Protein AF-H3GJ68-F1 (afdb_monomer_lite)

Radius of gyration: 65.49 Å; chains: 1; bounding box: 119×46×180 Å

Structure (mmCIF, N/CA/C/O backbone):
data_AF-H3GJ68-F1
#
_entry.id   AF-H3GJ68-F1
#
loop_
_atom_site.group_PDB
_atom_site.id
_atom_site.type_symbol
_atom_site.label_atom_id
_atom_site.label_alt_id
_atom_site.label_comp_id
_atom_site.label_asym_id
_atom_site.label_entity_id
_atom_site.label_seq_id
_atom_site.pdbx_PDB_ins_code
_atom_site.Cartn_x
_atom_site.Cartn_y
_atom_site.Cartn_z
_atom_site.occupancy
_atom_site.B_iso_or_equiv
_atom_site.auth_seq_id
_atom_site.auth_comp_id
_atom_site.auth_asym_id
_atom_site.auth_atom_id
_atom_site.pdbx_PDB_model_num
ATOM 1 N N . MET A 1 1 ? 38.971 -8.339 -14.849 1.00 31.59 1 MET A N 1
ATOM 2 C CA . MET A 1 1 ? 39.296 -8.107 -16.272 1.00 31.59 1 MET A CA 1
ATOM 3 C C . MET A 1 1 ? 38.040 -8.397 -17.076 1.00 31.59 1 MET A C 1
ATOM 5 O O . MET A 1 1 ? 37.666 -9.556 -17.185 1.00 31.59 1 MET A O 1
ATOM 9 N N . GLN A 1 2 ? 37.323 -7.361 -17.514 1.00 31.50 2 GLN A N 1
ATOM 10 C CA . GLN A 1 2 ? 36.170 -7.524 -18.402 1.00 31.50 2 GLN A CA 1
ATOM 11 C C . GLN A 1 2 ? 36.702 -7.794 -19.808 1.00 31.50 2 GLN A C 1
ATOM 13 O O . GLN A 1 2 ? 37.466 -6.998 -20.348 1.00 31.50 2 GLN A O 1
ATOM 18 N N . VAL A 1 3 ? 36.343 -8.949 -20.361 1.00 33.81 3 VAL A N 1
ATOM 19 C CA . VAL A 1 3 ? 36.580 -9.281 -21.764 1.00 33.81 3 VAL A CA 1
ATOM 20 C C . VAL A 1 3 ? 35.812 -8.244 -22.579 1.00 33.81 3 VAL A C 1
ATOM 22 O O . VAL A 1 3 ? 34.584 -8.250 -22.556 1.00 33.81 3 VAL A O 1
ATOM 25 N N . GLN A 1 4 ? 36.520 -7.321 -23.241 1.00 37.59 4 GLN A N 1
ATOM 26 C CA . GLN A 1 4 ? 35.941 -6.509 -24.309 1.00 37.59 4 GLN A CA 1
ATOM 27 C C . GLN A 1 4 ? 35.372 -7.498 -25.325 1.00 37.59 4 GLN A C 1
ATOM 29 O O . GLN A 1 4 ? 36.121 -8.127 -26.073 1.00 37.59 4 GLN A O 1
ATOM 34 N N . GLN A 1 5 ? 34.052 -7.694 -25.302 1.00 45.31 5 GLN A N 1
ATOM 35 C CA . GLN A 1 5 ? 33.358 -8.290 -26.431 1.00 45.31 5 GLN A CA 1
ATOM 36 C C . GLN A 1 5 ? 33.792 -7.479 -27.647 1.00 45.31 5 GLN A C 1
ATOM 38 O O . GLN A 1 5 ? 33.729 -6.250 -27.625 1.00 45.31 5 GLN A O 1
ATOM 43 N N . SER A 1 6 ? 34.336 -8.153 -28.656 1.00 49.28 6 SER A N 1
ATOM 44 C CA . SER A 1 6 ? 34.706 -7.506 -29.903 1.00 49.28 6 SER A CA 1
ATOM 45 C C . SER A 1 6 ? 33.446 -6.864 -30.474 1.00 49.28 6 SER A C 1
ATOM 47 O O . SER A 1 6 ? 32.566 -7.562 -30.974 1.00 49.28 6 SER A O 1
ATOM 49 N N . VAL A 1 7 ? 33.336 -5.541 -30.331 1.00 65.44 7 VAL A N 1
ATOM 50 C CA . VAL A 1 7 ? 32.210 -4.766 -30.848 1.00 65.44 7 VAL A CA 1
ATOM 51 C C . VAL A 1 7 ? 32.199 -4.986 -32.354 1.00 65.44 7 VAL A C 1
ATOM 53 O O . VAL A 1 7 ? 33.097 -4.556 -33.082 1.00 65.44 7 VAL A O 1
ATOM 56 N N . ARG A 1 8 ? 31.228 -5.771 -32.808 1.00 79.50 8 ARG A N 1
ATOM 57 C CA . ARG A 1 8 ? 31.025 -6.098 -34.211 1.00 79.50 8 ARG A CA 1
ATOM 58 C C . ARG A 1 8 ? 29.752 -5.408 -34.637 1.00 79.50 8 ARG A C 1
ATOM 60 O O . ARG A 1 8 ? 28.721 -5.585 -34.000 1.00 79.50 8 ARG A O 1
ATOM 67 N N . LEU A 1 9 ? 29.848 -4.676 -35.739 1.00 86.12 9 LEU A N 1
ATOM 68 C CA . LEU A 1 9 ? 28.673 -4.189 -36.437 1.00 86.12 9 LEU A CA 1
ATOM 69 C C . LEU A 1 9 ? 27.745 -5.362 -36.762 1.00 86.12 9 LEU A C 1
ATOM 71 O O . LEU A 1 9 ? 28.190 -6.484 -37.036 1.00 86.12 9 LEU A O 1
ATOM 75 N N . THR A 1 10 ? 26.449 -5.090 -36.755 1.00 88.06 10 THR A N 1
ATOM 76 C CA . THR A 1 10 ? 25.447 -6.016 -37.276 1.00 88.06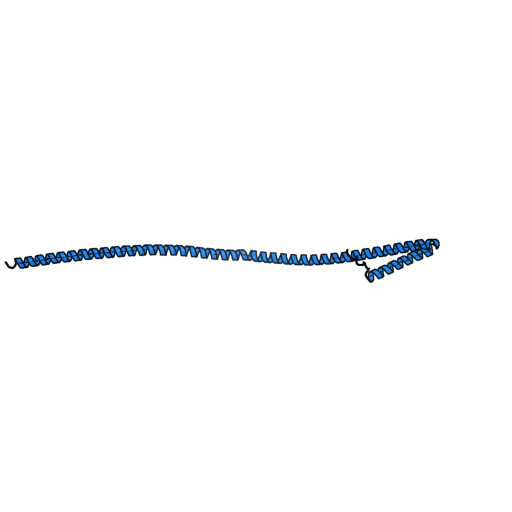 10 THR A CA 1
ATOM 77 C C . THR A 1 10 ? 25.662 -6.253 -38.770 1.00 88.06 10 THR A C 1
ATOM 79 O O . THR A 1 10 ? 26.327 -5.482 -39.460 1.00 88.06 10 THR A O 1
ATOM 82 N N . LEU A 1 11 ? 25.048 -7.308 -39.311 1.00 90.12 11 LEU A N 1
ATOM 83 C CA . LEU A 1 11 ? 25.137 -7.622 -40.740 1.00 90.12 11 LEU A CA 1
ATOM 84 C C . LEU A 1 11 ? 24.730 -6.434 -41.632 1.00 90.12 11 LEU A C 1
ATOM 86 O O . LEU A 1 11 ? 25.338 -6.210 -42.676 1.00 90.12 11 LEU A O 1
ATOM 90 N N . VAL A 1 12 ? 23.713 -5.672 -41.222 1.00 91.06 12 VAL A N 1
ATOM 91 C CA . VAL A 1 12 ? 23.211 -4.516 -41.977 1.00 91.06 12 VAL A CA 1
ATOM 92 C C . VAL A 1 12 ? 24.185 -3.342 -41.890 1.00 91.06 12 VAL A C 1
ATOM 94 O O . VAL A 1 12 ? 24.512 -2.737 -42.909 1.00 91.06 12 VAL A O 1
ATOM 97 N N . GLU A 1 13 ? 24.689 -3.038 -40.697 1.00 90.06 13 GLU A N 1
ATOM 98 C CA . GLU A 1 13 ? 25.683 -1.978 -40.497 1.00 90.06 13 GLU A CA 1
ATOM 99 C C . GLU A 1 13 ? 27.001 -2.292 -41.212 1.00 90.06 13 GLU A C 1
ATOM 101 O O . GLU A 1 13 ? 27.609 -1.397 -41.789 1.00 90.06 13 GLU A O 1
ATOM 106 N N . GLU A 1 14 ? 27.409 -3.562 -41.253 1.00 91.12 14 GLU A N 1
ATOM 107 C CA . GLU A 1 14 ? 28.585 -4.013 -41.998 1.00 91.12 14 GLU A CA 1
ATOM 108 C C . GLU A 1 14 ? 28.396 -3.810 -43.509 1.00 91.12 14 GLU A C 1
ATOM 110 O O . GLU A 1 14 ? 29.288 -3.310 -44.191 1.00 91.12 14 GLU A O 1
ATOM 115 N N . GLN A 1 15 ? 27.210 -4.110 -44.047 1.00 91.69 15 GLN A N 1
ATOM 116 C CA . GLN A 1 15 ? 26.893 -3.833 -45.453 1.00 91.69 15 GLN A CA 1
ATOM 117 C C . GLN A 1 15 ? 26.896 -2.332 -45.767 1.00 91.69 15 GLN A C 1
ATOM 119 O O . GLN A 1 15 ? 27.355 -1.925 -46.836 1.00 91.69 15 GLN A O 1
ATOM 124 N N . LEU A 1 16 ? 26.391 -1.498 -44.855 1.00 92.06 16 LEU A N 1
ATOM 125 C CA . LEU A 1 16 ? 26.431 -0.042 -45.000 1.00 92.06 16 LEU A CA 1
ATOM 126 C C . LEU A 1 16 ? 27.865 0.493 -44.931 1.00 92.06 16 LEU A C 1
ATOM 128 O O . LEU A 1 16 ? 28.228 1.344 -45.744 1.00 92.06 16 LEU A O 1
ATOM 132 N N . PHE A 1 17 ? 28.681 -0.041 -44.021 1.00 92.44 17 PHE A N 1
ATOM 133 C CA . PHE A 1 17 ? 30.098 0.281 -43.905 1.00 92.44 17 PHE A CA 1
ATOM 134 C C . PHE A 1 17 ? 30.844 -0.037 -45.204 1.00 92.44 17 PHE A C 1
ATOM 136 O O . PHE A 1 17 ? 31.507 0.845 -45.744 1.00 92.44 17 PHE A O 1
ATOM 143 N N . LEU A 1 18 ? 30.672 -1.241 -45.759 1.00 92.38 18 LEU A N 1
ATOM 144 C CA . LEU A 1 18 ? 31.314 -1.636 -47.019 1.00 92.38 18 LEU A CA 1
ATOM 145 C C . LEU A 1 18 ? 30.903 -0.724 -48.184 1.00 92.38 18 LEU A C 1
ATOM 147 O O . LEU A 1 18 ? 31.757 -0.259 -48.932 1.00 92.38 18 LEU A O 1
ATOM 151 N N . ARG A 1 19 ? 29.614 -0.370 -48.298 1.00 93.44 19 ARG A N 1
ATOM 152 C CA . ARG A 1 19 ? 29.151 0.586 -49.323 1.00 93.44 19 ARG A CA 1
ATOM 153 C C . ARG A 1 19 ? 29.766 1.974 -49.150 1.00 93.44 19 ARG A C 1
ATOM 155 O O . ARG A 1 19 ? 30.090 2.627 -50.141 1.00 93.44 19 ARG A O 1
ATOM 162 N N . ALA A 1 20 ? 29.893 2.455 -47.915 1.00 91.81 20 ALA A N 1
ATOM 163 C CA . ALA A 1 20 ? 30.529 3.738 -47.632 1.00 91.81 20 ALA A CA 1
ATOM 164 C C . ALA A 1 20 ? 32.032 3.694 -47.954 1.00 91.81 20 ALA A C 1
ATOM 166 O O . ALA A 1 20 ? 32.542 4.608 -48.601 1.00 91.81 20 ALA A O 1
ATOM 167 N N . GLN A 1 21 ? 32.712 2.607 -47.585 1.00 91.06 21 GLN A N 1
ATOM 168 C CA . GLN A 1 21 ? 34.120 2.363 -47.892 1.00 91.06 21 GLN A CA 1
ATOM 169 C C . GLN A 1 21 ? 34.367 2.331 -49.407 1.00 91.06 21 GLN A C 1
ATOM 171 O O . GLN A 1 21 ? 35.266 3.012 -49.895 1.00 91.06 21 GLN A O 1
ATOM 176 N N . ASP A 1 22 ? 33.534 1.624 -50.173 1.00 92.94 22 ASP A N 1
ATOM 177 C CA . ASP A 1 22 ? 33.656 1.556 -51.632 1.00 92.94 22 ASP A CA 1
ATOM 178 C C . ASP A 1 22 ? 33.494 2.931 -52.293 1.00 92.94 22 ASP A C 1
ATOM 180 O O . ASP A 1 22 ? 34.230 3.263 -53.223 1.00 92.94 22 ASP A O 1
ATOM 184 N N . ARG A 1 23 ? 32.592 3.779 -51.782 1.00 92.06 23 ARG A N 1
ATOM 185 C CA . ARG A 1 23 ? 32.449 5.165 -52.259 1.00 92.06 23 ARG A CA 1
ATOM 186 C C . ARG A 1 23 ? 33.695 6.000 -51.985 1.00 92.06 23 ARG A C 1
ATOM 188 O O . ARG A 1 23 ? 34.132 6.734 -52.867 1.00 92.06 23 ARG A O 1
ATOM 195 N N . VAL A 1 24 ? 34.287 5.870 -50.797 1.00 89.81 24 VAL A N 1
ATOM 196 C CA . VAL A 1 24 ? 35.558 6.537 -50.469 1.00 89.81 24 VAL A CA 1
ATOM 197 C C . VAL A 1 24 ? 36.655 6.080 -51.435 1.00 89.81 24 VAL A C 1
ATOM 199 O O . VAL A 1 24 ? 37.352 6.916 -52.002 1.00 89.81 24 VAL A O 1
ATOM 202 N N . ARG A 1 25 ? 36.758 4.775 -51.713 1.00 89.44 25 ARG A N 1
ATOM 203 C CA . ARG A 1 25 ? 37.730 4.229 -52.676 1.00 89.44 25 ARG A CA 1
ATOM 204 C C . ARG A 1 25 ? 37.536 4.741 -54.100 1.00 89.44 25 ARG A C 1
ATOM 206 O O . ARG A 1 25 ? 38.518 4.920 -54.812 1.00 89.44 25 ARG A O 1
ATOM 213 N N . VAL A 1 26 ? 36.294 4.941 -54.545 1.00 89.69 26 VAL A N 1
ATOM 214 C CA . VAL A 1 26 ? 36.010 5.559 -55.852 1.00 89.69 26 VAL A CA 1
ATOM 215 C C . VAL A 1 26 ? 36.537 6.992 -55.877 1.00 89.69 26 VAL A C 1
ATOM 217 O O . VAL A 1 26 ? 37.344 7.307 -56.737 1.00 89.69 26 VAL A O 1
ATOM 220 N N . HIS A 1 27 ? 36.214 7.811 -54.873 1.00 86.38 27 HIS A N 1
ATOM 221 C CA . HIS A 1 27 ? 36.692 9.197 -54.817 1.00 86.38 27 HIS A CA 1
ATOM 222 C C . HIS A 1 27 ? 38.222 9.323 -54.787 1.00 86.38 27 HIS A C 1
ATOM 224 O O . HIS A 1 27 ? 38.772 10.222 -55.415 1.00 86.38 27 HIS A O 1
ATOM 230 N N . PHE A 1 28 ? 38.919 8.424 -54.086 1.00 85.31 28 PHE A N 1
ATOM 231 C CA . PHE A 1 28 ? 40.386 8.412 -54.071 1.00 85.31 28 PHE A CA 1
ATOM 232 C C . PHE A 1 28 ? 40.994 7.989 -55.418 1.00 85.31 28 PHE A C 1
ATOM 234 O O . PHE A 1 28 ? 42.025 8.537 -55.801 1.00 85.31 28 PHE A O 1
ATOM 241 N N . ARG A 1 29 ? 40.356 7.065 -56.151 1.00 82.38 29 ARG A N 1
ATOM 242 C CA . ARG A 1 29 ? 40.775 6.694 -57.515 1.00 82.38 29 ARG A CA 1
ATOM 243 C C . ARG A 1 29 ? 40.542 7.826 -58.510 1.00 82.38 29 ARG A C 1
ATOM 245 O O . ARG A 1 29 ? 41.458 8.166 -59.248 1.00 82.38 29 ARG A O 1
ATOM 252 N N . ASP A 1 30 ? 39.369 8.454 -58.468 1.00 82.81 30 ASP A N 1
ATOM 253 C CA . ASP A 1 30 ? 39.045 9.597 -59.329 1.00 82.81 30 ASP A CA 1
ATOM 254 C C . ASP A 1 30 ? 40.043 10.750 -59.104 1.00 82.81 30 ASP A C 1
ATOM 256 O O . ASP A 1 30 ? 40.474 11.410 -60.047 1.00 82.81 30 ASP A O 1
ATOM 260 N N . PHE A 1 31 ? 40.457 10.970 -57.850 1.00 79.31 31 PHE A N 1
ATOM 261 C CA . PHE A 1 31 ? 41.476 11.960 -57.499 1.00 79.31 31 PHE A CA 1
ATOM 262 C C . PHE A 1 31 ? 42.855 11.623 -58.092 1.00 79.31 31 PHE A C 1
ATOM 264 O O . PHE A 1 31 ? 43.530 12.502 -58.626 1.00 79.31 31 PHE A O 1
ATOM 271 N N . GLU A 1 32 ? 43.266 10.353 -58.044 1.00 72.94 32 GLU A N 1
ATOM 272 C CA . GLU A 1 32 ? 44.518 9.895 -58.655 1.00 72.94 32 GLU A CA 1
ATOM 273 C C . GLU A 1 32 ? 44.524 10.087 -60.185 1.00 72.94 32 GLU A C 1
ATOM 275 O O . GLU A 1 32 ? 45.524 10.538 -60.749 1.00 72.94 32 GLU A O 1
ATOM 280 N N . GLU A 1 33 ? 43.407 9.778 -60.853 1.00 72.44 33 GLU A N 1
ATOM 281 C CA . GLU A 1 33 ? 43.255 9.905 -62.309 1.00 72.44 33 GLU A CA 1
ATOM 282 C C . GLU A 1 33 ? 43.273 11.366 -62.785 1.00 72.44 33 GLU A C 1
ATOM 284 O O . GLU A 1 33 ? 43.840 11.663 -63.838 1.00 72.44 33 GLU A O 1
ATOM 289 N N . LEU A 1 34 ? 42.696 12.288 -62.005 1.00 70.44 34 LEU A N 1
ATOM 290 C CA . LEU A 1 34 ? 42.624 13.712 -62.346 1.00 70.44 34 LEU A CA 1
ATOM 291 C C . LEU A 1 34 ? 43.965 14.441 -62.219 1.00 70.44 34 LEU A C 1
ATOM 293 O O . LEU A 1 34 ? 44.221 15.372 -62.983 1.00 70.44 34 LEU A O 1
ATOM 297 N N . GLU A 1 35 ? 44.819 14.048 -61.272 1.00 63.34 35 GLU A N 1
ATOM 298 C CA . GLU A 1 35 ? 46.069 14.770 -61.014 1.00 63.34 35 GLU A CA 1
ATOM 299 C C . GLU A 1 35 ? 47.306 14.162 -61.706 1.00 63.34 35 GLU A C 1
ATOM 301 O O . GLU A 1 35 ? 48.364 14.788 -61.736 1.00 63.34 35 GLU A O 1
ATOM 306 N N . GLY A 1 36 ? 47.217 12.961 -62.293 1.00 61.62 36 GLY A N 1
ATOM 307 C CA . GLY A 1 36 ? 48.304 12.357 -63.086 1.00 61.62 36 GLY A CA 1
ATOM 308 C C . GLY A 1 36 ? 49.603 12.066 -62.310 1.00 61.62 36 GLY A C 1
ATOM 309 O O . GLY A 1 36 ? 50.625 11.706 -62.903 1.00 61.62 36 GLY A O 1
ATOM 310 N N . PHE A 1 37 ? 49.596 12.201 -60.981 1.00 63.44 37 PHE A N 1
ATOM 311 C CA . PHE A 1 37 ? 50.775 12.064 -60.128 1.00 63.44 37 PHE A CA 1
ATOM 312 C C . PHE A 1 37 ? 50.960 10.627 -59.625 1.00 63.44 37 PHE A C 1
ATOM 314 O O . PHE A 1 37 ? 50.731 10.322 -58.455 1.00 63.44 37 PHE A O 1
ATOM 321 N N . ALA A 1 38 ? 51.505 9.747 -60.467 1.00 61.03 38 ALA A N 1
ATOM 322 C CA . ALA A 1 38 ? 51.905 8.394 -60.048 1.00 61.03 38 ALA A CA 1
ATOM 323 C C . ALA A 1 38 ? 52.886 8.384 -58.846 1.00 61.03 38 ALA A C 1
ATOM 325 O O . ALA A 1 38 ? 52.957 7.410 -58.097 1.00 61.03 38 ALA A O 1
ATOM 326 N N . VAL A 1 39 ? 53.617 9.485 -58.621 1.00 60.25 39 VAL A N 1
ATOM 327 C CA . VAL A 1 39 ? 54.571 9.671 -57.509 1.00 60.25 39 VAL A CA 1
ATOM 328 C C . VAL A 1 39 ? 53.868 9.861 -56.151 1.00 60.25 39 VAL A C 1
ATOM 330 O O . VAL A 1 39 ? 54.465 9.594 -55.109 1.00 60.25 39 VAL A O 1
ATOM 333 N N . LEU A 1 40 ? 52.592 10.270 -56.134 1.00 71.00 40 LEU A N 1
ATOM 334 C CA . LEU A 1 40 ? 51.812 10.494 -54.908 1.00 71.00 40 LEU A CA 1
ATOM 335 C C . LEU A 1 40 ? 50.958 9.291 -54.485 1.00 71.00 40 LEU A C 1
ATOM 337 O O . LEU A 1 40 ? 50.426 9.302 -53.372 1.00 71.00 40 LEU A O 1
ATOM 341 N N . ARG A 1 41 ? 50.889 8.229 -55.301 1.00 76.62 41 ARG A N 1
ATOM 342 C CA . ARG A 1 41 ? 50.084 7.019 -55.043 1.00 76.62 41 ARG A CA 1
ATOM 343 C C . ARG A 1 41 ? 50.304 6.446 -53.642 1.00 76.62 41 ARG A C 1
ATOM 345 O O . ARG A 1 41 ? 49.356 6.268 -52.893 1.00 76.62 41 ARG A O 1
ATOM 352 N N . ALA A 1 42 ? 51.558 6.275 -53.224 1.00 80.50 42 ALA A N 1
ATOM 353 C CA . ALA A 1 42 ? 51.873 5.719 -51.904 1.00 80.50 42 ALA A CA 1
ATOM 354 C C . ALA A 1 42 ? 51.390 6.594 -50.726 1.00 80.50 42 ALA A C 1
ATOM 356 O O . ALA A 1 42 ? 51.147 6.087 -49.628 1.00 80.50 42 ALA A O 1
ATOM 357 N N . ASN A 1 43 ? 51.275 7.912 -50.921 1.00 81.44 43 ASN A N 1
ATOM 358 C CA . ASN A 1 43 ? 50.725 8.819 -49.914 1.00 81.44 43 ASN A CA 1
ATOM 359 C C . ASN A 1 43 ? 49.190 8.809 -49.937 1.00 81.44 43 ASN A C 1
ATOM 361 O O . ASN A 1 43 ? 48.585 8.843 -48.866 1.00 81.44 43 ASN A O 1
ATOM 365 N N . LEU A 1 44 ? 48.580 8.706 -51.123 1.00 82.75 44 LEU A N 1
ATOM 366 C CA . LEU A 1 44 ? 47.133 8.546 -51.291 1.00 82.75 44 LEU A CA 1
ATOM 367 C C . LEU A 1 44 ? 46.639 7.222 -50.697 1.00 82.75 44 LEU A C 1
ATOM 369 O O . LEU A 1 44 ? 45.703 7.250 -49.909 1.00 82.75 44 LEU A O 1
ATOM 373 N N . ASP A 1 45 ? 47.323 6.103 -50.943 1.00 84.50 45 ASP A N 1
ATOM 374 C CA . ASP A 1 45 ? 47.004 4.796 -50.348 1.00 84.50 45 ASP A CA 1
ATOM 375 C C . ASP A 1 45 ? 47.097 4.832 -48.816 1.00 84.50 45 ASP A C 1
ATOM 377 O O . ASP A 1 45 ? 46.247 4.299 -48.099 1.00 84.50 45 ASP A O 1
ATOM 381 N N . ARG A 1 46 ? 48.120 5.514 -48.283 1.00 86.56 46 ARG A N 1
ATOM 382 C CA . ARG A 1 46 ? 48.282 5.695 -46.835 1.00 86.56 46 ARG A CA 1
ATOM 383 C C . ARG A 1 46 ? 47.163 6.548 -46.244 1.00 86.56 46 ARG A C 1
ATOM 385 O O . ARG A 1 46 ? 46.712 6.268 -45.134 1.00 86.56 46 ARG A O 1
ATOM 392 N N . LEU A 1 47 ? 46.748 7.603 -46.943 1.00 87.88 47 LEU A N 1
ATOM 393 C CA . LEU A 1 47 ? 45.644 8.456 -46.513 1.00 87.88 47 LEU A CA 1
ATOM 394 C C . LEU A 1 47 ? 44.311 7.706 -46.592 1.00 87.88 47 LEU A C 1
ATOM 396 O O . LEU A 1 47 ? 43.557 7.749 -45.626 1.00 87.88 47 LEU A O 1
ATOM 400 N N . LEU A 1 48 ? 44.068 6.962 -47.672 1.00 87.81 48 LEU A N 1
ATOM 401 C CA . LEU A 1 48 ? 42.907 6.092 -47.832 1.00 87.81 48 LEU A CA 1
ATOM 402 C C . LEU A 1 48 ? 42.816 5.099 -46.671 1.00 87.81 48 LEU A C 1
ATOM 404 O O . LEU A 1 48 ? 41.787 5.040 -46.008 1.00 87.81 48 LEU A O 1
ATOM 408 N N . GLY A 1 49 ? 43.911 4.410 -46.336 1.00 88.12 49 GLY A N 1
ATOM 409 C CA . GLY A 1 49 ? 43.945 3.499 -45.190 1.00 88.12 49 GLY A CA 1
ATOM 410 C C . GLY A 1 49 ? 43.579 4.175 -43.862 1.00 88.12 49 GLY A C 1
ATOM 411 O O . GLY A 1 49 ? 42.855 3.595 -43.056 1.00 88.12 49 GLY A O 1
ATOM 412 N N . LYS A 1 50 ? 44.011 5.425 -43.637 1.00 91.94 50 LYS A N 1
ATOM 413 C CA . LYS A 1 50 ? 43.602 6.202 -42.452 1.00 91.94 50 LYS A CA 1
ATOM 414 C C . LYS A 1 50 ? 42.118 6.562 -42.482 1.00 91.94 50 LYS A C 1
ATOM 416 O O . LYS A 1 50 ? 41.448 6.413 -41.468 1.00 91.94 50 LYS A O 1
ATOM 421 N N . VAL A 1 51 ? 41.605 7.010 -43.626 1.00 91.06 51 VAL A N 1
ATOM 422 C CA . VAL A 1 51 ? 40.186 7.361 -43.785 1.00 91.06 51 VAL A CA 1
ATOM 423 C C . VAL A 1 51 ? 39.295 6.135 -43.593 1.00 91.06 51 VAL A C 1
ATOM 425 O O . VAL A 1 51 ? 38.266 6.242 -42.940 1.00 91.06 51 VAL A O 1
ATOM 428 N N . GLU A 1 52 ? 39.688 4.964 -44.094 1.00 88.69 52 GLU A N 1
ATOM 429 C CA . GLU A 1 52 ? 38.937 3.719 -43.893 1.00 88.69 52 GLU A CA 1
ATOM 430 C C . GLU A 1 52 ? 38.898 3.293 -42.417 1.00 88.69 52 GLU A C 1
ATOM 432 O O . GLU A 1 52 ? 37.854 2.850 -41.931 1.00 88.69 52 GLU A O 1
ATOM 437 N N . LEU A 1 53 ? 40.005 3.465 -41.684 1.00 90.62 53 LEU A N 1
ATOM 438 C CA . LEU A 1 53 ? 40.055 3.204 -40.242 1.00 90.62 53 LEU A CA 1
ATOM 439 C C . LEU A 1 53 ? 39.167 4.172 -39.452 1.00 90.62 53 LEU A C 1
ATOM 441 O O . LEU A 1 53 ? 38.413 3.729 -38.586 1.00 90.62 53 LEU A O 1
ATOM 445 N N . GLU A 1 54 ? 39.210 5.468 -39.766 1.00 92.75 54 GLU A N 1
ATOM 446 C CA . GLU A 1 54 ? 38.340 6.458 -39.119 1.00 92.75 54 GLU A CA 1
ATOM 447 C C . GLU A 1 54 ? 36.867 6.261 -39.488 1.00 92.75 54 GLU A C 1
ATOM 449 O O . GLU A 1 54 ? 35.979 6.374 -38.651 1.00 92.75 54 GLU A O 1
ATOM 454 N N . LEU A 1 55 ? 36.574 5.871 -40.728 1.00 91.06 55 LEU A N 1
ATOM 455 C CA . LEU A 1 55 ? 35.216 5.509 -41.113 1.00 91.06 55 LEU A CA 1
ATOM 456 C C . LEU A 1 55 ? 34.720 4.327 -40.271 1.00 91.06 55 LEU A C 1
ATOM 458 O O . LEU A 1 55 ? 33.587 4.338 -39.791 1.00 91.06 55 LEU A O 1
ATOM 462 N N . ARG A 1 56 ? 35.571 3.321 -40.037 1.00 91.69 56 ARG A N 1
ATOM 463 C CA . ARG A 1 56 ? 35.218 2.180 -39.188 1.00 91.69 56 ARG A CA 1
ATOM 464 C C . ARG A 1 56 ? 34.991 2.594 -37.735 1.00 91.69 56 ARG A C 1
ATOM 466 O O . ARG A 1 56 ? 34.055 2.089 -37.115 1.00 91.69 56 ARG A O 1
ATOM 473 N N . SER A 1 57 ? 35.815 3.498 -37.202 1.00 91.62 57 SER A N 1
ATOM 474 C CA . SER A 1 57 ? 35.683 3.999 -35.827 1.00 91.62 57 SER A CA 1
ATOM 475 C C . SER A 1 57 ? 34.344 4.720 -35.622 1.00 91.62 57 SER A C 1
ATOM 477 O O . SER A 1 57 ? 33.648 4.449 -34.643 1.00 91.62 57 SER A O 1
ATOM 479 N N . VAL A 1 58 ? 33.920 5.538 -36.591 1.00 92.75 58 VAL A N 1
ATOM 480 C CA . VAL A 1 58 ? 32.630 6.249 -36.577 1.00 92.75 58 VAL A CA 1
ATOM 481 C C . VAL A 1 58 ? 31.446 5.281 -36.563 1.00 92.75 58 VAL A C 1
ATOM 483 O O . VAL A 1 58 ? 30.523 5.448 -35.766 1.00 92.75 58 VAL A O 1
ATOM 486 N N . PHE A 1 59 ? 31.468 4.242 -37.402 1.00 92.69 59 PHE A N 1
ATOM 487 C CA . PHE A 1 59 ? 30.399 3.237 -37.415 1.00 92.69 59 PHE A CA 1
ATOM 488 C C . PHE A 1 59 ? 30.290 2.498 -36.077 1.00 92.69 59 PHE A C 1
ATOM 490 O O . PHE A 1 59 ? 29.186 2.326 -35.564 1.00 92.69 59 PHE A O 1
ATOM 497 N N . LEU A 1 60 ? 31.423 2.099 -35.490 1.00 92.56 60 LEU A N 1
ATOM 498 C CA . LEU A 1 60 ? 31.440 1.437 -34.182 1.00 92.56 60 LEU A CA 1
ATOM 499 C C . LEU A 1 60 ? 30.921 2.358 -33.072 1.00 92.56 60 LEU A C 1
ATOM 501 O O . LEU A 1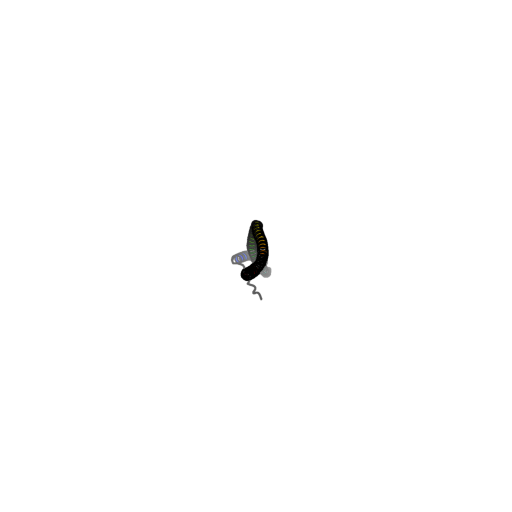 60 ? 30.127 1.927 -32.242 1.00 92.56 60 LEU A O 1
ATOM 505 N N . TYR A 1 61 ? 31.301 3.637 -33.093 1.00 92.88 61 TYR A N 1
ATOM 506 C CA . TYR A 1 61 ? 30.806 4.620 -32.133 1.00 92.88 61 TYR A CA 1
ATOM 507 C C . TYR A 1 61 ? 29.278 4.768 -32.185 1.00 92.88 61 TYR A C 1
ATOM 509 O O . TYR A 1 61 ? 28.617 4.781 -31.145 1.00 92.88 61 TYR A O 1
ATOM 517 N N . HIS A 1 62 ? 28.702 4.863 -33.386 1.00 90.75 62 HIS A N 1
ATOM 518 C CA . HIS A 1 62 ? 27.253 4.979 -33.541 1.00 90.75 62 HIS A CA 1
ATOM 519 C C . HIS A 1 62 ? 26.513 3.700 -33.153 1.00 90.75 62 HIS A C 1
ATOM 521 O O . HIS A 1 62 ? 25.457 3.795 -32.528 1.00 90.75 62 HIS A O 1
ATOM 527 N N . HIS A 1 63 ? 27.079 2.532 -33.458 1.00 91.88 63 HIS A N 1
ATOM 528 C CA . HIS A 1 63 ? 26.547 1.253 -33.000 1.00 91.88 63 HIS A CA 1
ATOM 529 C C . HIS A 1 63 ? 26.494 1.188 -31.465 1.00 91.88 63 HIS A C 1
ATOM 531 O O . HIS A 1 63 ? 25.444 0.920 -30.885 1.00 91.88 63 HIS A O 1
ATOM 537 N N . ASP A 1 64 ? 27.594 1.534 -30.790 1.00 91.44 64 ASP A N 1
ATOM 538 C CA . ASP A 1 64 ? 27.652 1.563 -29.325 1.00 91.44 64 ASP A CA 1
ATOM 539 C C . ASP A 1 64 ? 26.648 2.557 -28.725 1.00 91.44 64 ASP A C 1
ATOM 541 O O . ASP A 1 64 ? 26.023 2.281 -27.698 1.00 91.44 64 ASP A O 1
ATOM 545 N N . ALA A 1 65 ? 26.484 3.725 -29.351 1.00 91.88 65 ALA A N 1
ATOM 546 C CA . ALA A 1 65 ? 25.511 4.722 -28.924 1.00 91.88 65 ALA A CA 1
ATOM 547 C C . ALA A 1 65 ? 24.066 4.218 -29.076 1.00 91.88 65 ALA A C 1
ATOM 549 O O . ALA A 1 65 ? 23.260 4.419 -28.167 1.00 91.88 65 ALA A O 1
ATOM 550 N N . ALA A 1 66 ? 23.751 3.534 -30.180 1.00 91.44 66 ALA A N 1
ATOM 551 C CA . ALA A 1 66 ? 22.442 2.928 -30.407 1.00 91.44 66 ALA A CA 1
ATOM 552 C C . ALA A 1 66 ? 22.149 1.827 -29.377 1.00 91.44 66 ALA A C 1
ATOM 554 O O . ALA A 1 66 ? 21.115 1.874 -28.715 1.00 91.44 66 ALA A O 1
ATOM 555 N N . CYS A 1 67 ? 23.100 0.918 -29.141 1.00 91.62 67 CYS A N 1
ATOM 556 C CA . CYS A 1 67 ? 22.982 -0.128 -28.123 1.00 91.62 67 CYS A CA 1
ATOM 557 C C . CYS A 1 67 ? 22.739 0.450 -26.719 1.00 91.62 67 CYS A C 1
ATOM 559 O O . CYS A 1 67 ? 21.885 -0.035 -25.978 1.00 91.62 67 CYS A O 1
ATOM 561 N N . LYS A 1 68 ? 23.453 1.519 -26.343 1.00 93.56 68 LYS A N 1
ATOM 562 C CA . LYS A 1 68 ? 23.219 2.211 -25.063 1.00 93.56 68 LYS A CA 1
ATOM 563 C C . LYS A 1 68 ? 21.839 2.861 -25.003 1.00 93.56 68 LYS A C 1
ATOM 565 O O . LYS A 1 68 ? 21.194 2.811 -23.961 1.00 93.56 68 LYS A O 1
ATOM 570 N N . ALA A 1 69 ? 21.378 3.464 -26.097 1.00 94.94 69 ALA A N 1
ATOM 571 C CA . ALA A 1 69 ? 20.044 4.052 -26.158 1.00 94.94 69 ALA A CA 1
ATOM 572 C C . ALA A 1 69 ? 18.948 2.989 -25.973 1.00 94.94 69 ALA A C 1
ATOM 574 O O . 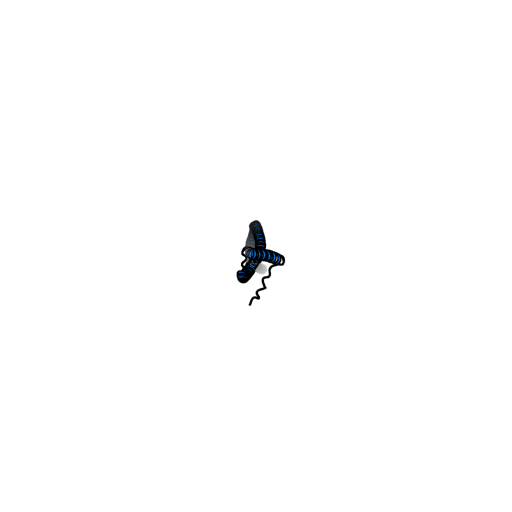ALA A 1 69 ? 18.000 3.226 -25.229 1.00 94.94 69 ALA A O 1
ATOM 575 N N . GLU A 1 70 ? 19.102 1.807 -26.574 1.00 95.06 70 GLU A N 1
ATOM 576 C CA . GLU A 1 70 ? 18.187 0.675 -26.375 1.00 95.06 70 GLU A CA 1
ATOM 577 C C . GLU A 1 70 ? 18.184 0.178 -24.923 1.00 95.06 70 GLU A C 1
ATOM 579 O O . GLU A 1 70 ? 17.117 -0.076 -24.363 1.00 95.06 70 GLU A O 1
ATOM 584 N N . GLN A 1 71 ? 19.356 0.096 -24.283 1.00 95.31 71 GLN A N 1
ATOM 585 C CA . GLN A 1 71 ? 19.464 -0.261 -22.864 1.00 95.31 71 GLN A CA 1
ATOM 586 C C . GLN A 1 71 ? 18.727 0.744 -21.973 1.00 95.31 71 GLN A C 1
ATOM 588 O O . GLN A 1 71 ? 17.886 0.345 -21.169 1.00 95.31 71 GLN A O 1
ATOM 593 N N . PHE A 1 72 ? 18.968 2.045 -22.160 1.00 95.75 72 PHE A N 1
ATOM 594 C CA . PHE A 1 72 ? 18.258 3.080 -21.407 1.00 95.75 72 PHE A CA 1
ATOM 595 C C . PHE A 1 72 ? 16.754 3.073 -21.677 1.00 95.75 72 PHE A C 1
ATOM 597 O O . PHE A 1 72 ? 15.967 3.313 -20.764 1.00 95.75 72 PHE A O 1
ATOM 604 N N . GLN A 1 73 ? 16.337 2.782 -22.909 1.00 96.44 73 GLN A N 1
ATOM 605 C CA . GLN A 1 73 ? 14.924 2.660 -23.243 1.00 96.44 73 GLN A CA 1
ATOM 606 C C . GLN A 1 73 ? 14.274 1.495 -22.483 1.00 96.44 73 GLN A C 1
ATOM 608 O O . GLN A 1 73 ? 13.201 1.670 -21.906 1.00 96.44 73 GLN A O 1
ATOM 613 N N . ALA A 1 74 ? 14.942 0.341 -22.413 1.00 96.19 74 ALA A N 1
ATOM 614 C CA . ALA A 1 74 ? 14.465 -0.810 -21.652 1.00 96.19 74 ALA A CA 1
ATOM 615 C C . ALA A 1 74 ? 14.377 -0.518 -20.142 1.00 96.19 74 ALA A C 1
ATOM 617 O O . ALA A 1 74 ? 13.373 -0.850 -19.510 1.00 96.19 74 ALA A O 1
ATOM 618 N N . GLU A 1 75 ? 15.384 0.146 -19.567 1.00 96.62 75 GLU A N 1
ATOM 619 C CA . GLU A 1 75 ? 15.367 0.586 -18.164 1.00 96.62 75 GLU A CA 1
ATOM 620 C C . GLU A 1 75 ? 14.221 1.567 -17.888 1.00 96.62 75 GLU A C 1
ATOM 622 O O . GLU A 1 75 ? 13.507 1.45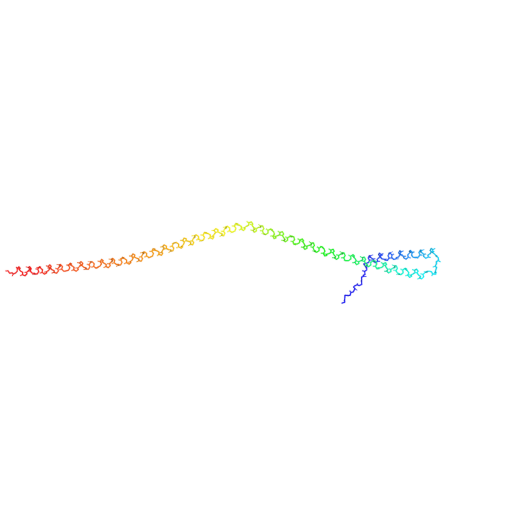1 -16.891 1.00 96.62 75 GLU A O 1
ATOM 627 N N . LEU A 1 76 ? 14.001 2.520 -18.795 1.00 97.12 76 LEU A N 1
ATOM 628 C CA . LEU A 1 76 ? 12.937 3.509 -18.681 1.00 97.12 76 LEU A CA 1
ATOM 629 C C . LEU A 1 76 ? 11.551 2.858 -18.752 1.00 97.12 76 LEU A C 1
ATOM 631 O O . LEU A 1 76 ? 10.650 3.248 -18.006 1.00 97.12 76 LEU A O 1
ATOM 635 N N . ASP A 1 77 ? 11.371 1.853 -19.605 1.00 97.44 77 ASP A N 1
ATOM 636 C CA . ASP A 1 77 ? 10.113 1.116 -19.696 1.00 97.44 77 ASP A CA 1
ATOM 637 C C . ASP A 1 77 ? 9.868 0.231 -18.463 1.00 97.44 77 ASP A C 1
ATOM 639 O O . ASP A 1 77 ? 8.732 0.169 -17.985 1.00 97.44 77 ASP A O 1
ATOM 643 N N . ALA A 1 78 ? 10.913 -0.354 -17.870 1.00 96.81 78 ALA A N 1
ATOM 644 C CA . ALA A 1 78 ? 10.812 -1.038 -16.579 1.00 96.81 78 ALA A CA 1
ATOM 645 C C . ALA A 1 78 ? 10.396 -0.070 -15.452 1.00 96.81 78 ALA A C 1
ATOM 647 O O . ALA A 1 78 ? 9.424 -0.330 -14.739 1.00 96.81 78 ALA A O 1
ATOM 648 N N . CYS A 1 79 ? 11.044 1.096 -15.354 1.00 96.88 79 CYS A N 1
ATOM 649 C CA . CYS A 1 79 ? 10.685 2.144 -14.393 1.00 96.88 79 CYS A CA 1
ATOM 650 C C . CYS A 1 79 ? 9.238 2.633 -14.565 1.00 96.88 79 CYS A C 1
ATOM 652 O O . CYS A 1 79 ? 8.542 2.878 -13.580 1.00 96.88 79 CYS A O 1
ATOM 654 N N . LYS A 1 80 ? 8.746 2.764 -15.805 1.00 97.50 80 LYS A N 1
ATOM 655 C CA . LYS A 1 80 ? 7.339 3.123 -16.062 1.00 97.50 80 LYS A CA 1
ATOM 656 C C . LYS A 1 80 ? 6.372 2.072 -15.526 1.00 97.50 80 LYS A C 1
ATOM 658 O O . LYS A 1 80 ? 5.356 2.439 -14.937 1.00 97.50 80 LYS A O 1
ATOM 663 N N . GLN A 1 81 ? 6.668 0.789 -15.733 1.00 96.81 81 GLN A N 1
ATOM 664 C CA . GLN A 1 81 ? 5.830 -0.302 -15.228 1.00 96.81 81 GLN A CA 1
ATOM 665 C C . GLN A 1 81 ? 5.797 -0.310 -13.697 1.00 96.81 81 GLN A C 1
ATOM 667 O O . GLN A 1 81 ? 4.721 -0.414 -13.107 1.00 96.81 81 GLN A O 1
ATOM 672 N N . GLU A 1 82 ? 6.952 -0.134 -13.055 1.00 97.31 82 GLU A N 1
ATOM 673 C CA . GLU A 1 82 ? 7.057 -0.057 -11.597 1.00 97.31 82 GLU A CA 1
ATOM 674 C C . GLU A 1 82 ? 6.302 1.159 -11.038 1.00 97.31 82 GLU A C 1
ATOM 676 O O . GLU A 1 82 ? 5.500 1.028 -10.110 1.00 97.31 82 GLU A O 1
ATOM 681 N N . LEU A 1 83 ? 6.449 2.332 -11.662 1.00 97.31 83 LEU A N 1
ATOM 682 C CA . LEU A 1 83 ? 5.694 3.529 -11.290 1.00 97.31 83 LEU A CA 1
ATOM 683 C C . LEU A 1 83 ? 4.181 3.303 -11.404 1.00 97.31 83 LEU A C 1
ATOM 685 O O . LEU A 1 83 ? 3.430 3.657 -10.495 1.00 97.31 83 LEU A O 1
ATOM 689 N N . GLN A 1 84 ? 3.719 2.694 -12.498 1.00 97.69 84 GLN A N 1
ATOM 690 C CA . GLN A 1 84 ? 2.303 2.391 -12.689 1.00 97.69 84 GLN A CA 1
ATOM 691 C C . GLN A 1 84 ? 1.786 1.411 -11.627 1.00 97.69 84 GLN A C 1
ATOM 693 O O . GLN A 1 84 ? 0.685 1.597 -11.105 1.00 97.69 84 GLN A O 1
ATOM 698 N N . HIS A 1 85 ? 2.584 0.407 -11.260 1.00 96.38 85 HIS A N 1
ATOM 699 C CA . HIS A 1 85 ? 2.258 -0.510 -10.172 1.00 96.38 85 HIS A CA 1
ATOM 700 C C . HIS A 1 85 ? 2.104 0.226 -8.832 1.00 96.38 85 HIS A C 1
ATOM 702 O O . HIS A 1 85 ? 1.093 0.056 -8.143 1.00 96.38 85 HIS A O 1
ATOM 708 N N . HIS A 1 86 ? 3.051 1.104 -8.489 1.00 96.00 86 HIS A N 1
ATOM 709 C CA . HIS A 1 86 ? 2.983 1.901 -7.265 1.00 96.00 86 HIS A CA 1
ATOM 710 C C . HIS A 1 86 ? 1.781 2.849 -7.231 1.00 96.00 86 HIS A C 1
ATOM 712 O O . HIS A 1 86 ? 1.146 2.980 -6.185 1.00 96.00 86 HIS A O 1
ATOM 718 N N . LEU A 1 87 ? 1.416 3.466 -8.358 1.00 97.06 87 LEU A N 1
ATOM 719 C CA . LEU A 1 87 ? 0.216 4.304 -8.444 1.00 97.06 87 LEU A CA 1
ATOM 720 C C . LEU A 1 87 ? -1.056 3.507 -8.125 1.00 97.06 87 LEU A C 1
ATOM 722 O O . LEU A 1 87 ? -1.856 3.936 -7.294 1.00 97.06 87 LEU A O 1
ATOM 726 N N . VAL A 1 88 ? -1.201 2.308 -8.699 1.00 97.62 88 VAL A N 1
ATOM 727 C CA . VAL A 1 88 ? -2.339 1.420 -8.406 1.00 97.62 88 VAL A CA 1
ATOM 728 C C . VAL A 1 88 ? -2.372 1.029 -6.927 1.00 97.62 88 VAL A C 1
ATOM 730 O O . VAL A 1 88 ? -3.441 1.024 -6.312 1.00 97.62 88 VAL A O 1
ATOM 733 N N . MET A 1 89 ? -1.218 0.729 -6.326 1.00 96.81 89 MET A N 1
ATOM 734 C CA . MET A 1 89 ? -1.140 0.434 -4.893 1.00 96.81 89 MET A CA 1
ATOM 735 C C . MET A 1 89 ? -1.572 1.624 -4.029 1.00 96.81 89 MET A C 1
ATOM 737 O O . MET A 1 89 ? -2.345 1.447 -3.086 1.00 96.81 89 MET A O 1
ATOM 741 N N . CYS A 1 90 ? -1.118 2.836 -4.353 1.00 96.62 90 CYS A N 1
ATOM 742 C CA . CYS A 1 90 ? -1.528 4.053 -3.656 1.00 96.62 90 CYS A CA 1
ATOM 743 C C . CYS A 1 90 ? -3.049 4.248 -3.714 1.00 96.62 90 CYS A C 1
ATOM 745 O O . CYS A 1 90 ? -3.673 4.497 -2.680 1.00 96.62 90 CYS A O 1
ATOM 747 N N . ASP A 1 91 ? -3.664 4.052 -4.881 1.00 97.25 91 ASP A N 1
ATOM 748 C CA . ASP A 1 91 ? -5.118 4.145 -5.038 1.00 97.25 91 ASP A CA 1
ATOM 749 C C . ASP A 1 91 ? -5.864 3.108 -4.185 1.00 97.25 91 ASP A C 1
ATOM 751 O O . ASP A 1 91 ? -6.866 3.433 -3.536 1.00 97.25 91 ASP A O 1
ATOM 755 N N . GLN A 1 92 ? -5.358 1.872 -4.115 1.00 97.06 92 GLN A N 1
ATOM 756 C CA . GLN A 1 92 ? -5.922 0.823 -3.260 1.00 97.06 92 GLN A CA 1
ATOM 757 C C . GLN A 1 92 ? -5.831 1.182 -1.772 1.00 97.06 92 GLN A C 1
ATOM 759 O O . GLN A 1 92 ? -6.813 1.025 -1.039 1.00 97.06 92 GLN A O 1
ATOM 764 N N . VAL A 1 93 ? -4.686 1.706 -1.322 1.00 97.25 93 VAL A N 1
ATOM 765 C CA . VAL A 1 93 ? -4.492 2.162 0.064 1.00 97.25 93 VAL A CA 1
ATOM 766 C C . VAL A 1 93 ? -5.450 3.308 0.390 1.00 97.25 93 VAL A C 1
ATOM 768 O O . VAL A 1 93 ? -6.124 3.272 1.422 1.00 97.25 93 VAL A O 1
ATOM 771 N N . ILE A 1 94 ? -5.587 4.290 -0.504 1.00 96.50 94 ILE A N 1
ATOM 772 C CA . ILE A 1 94 ? -6.527 5.407 -0.340 1.00 96.50 94 ILE A CA 1
ATOM 773 C C . ILE A 1 94 ? -7.972 4.894 -0.263 1.00 96.50 94 ILE A C 1
ATOM 775 O O . ILE A 1 94 ? -8.744 5.335 0.594 1.00 96.50 94 ILE A O 1
ATOM 779 N N . ALA A 1 95 ? -8.359 3.946 -1.120 1.00 96.50 95 ALA A N 1
ATOM 780 C CA . ALA A 1 95 ? -9.692 3.352 -1.099 1.00 96.50 95 ALA A CA 1
ATOM 781 C C . ALA A 1 95 ? -9.968 2.597 0.214 1.00 96.50 95 ALA A C 1
ATOM 783 O O . ALA A 1 95 ? -11.034 2.775 0.817 1.00 96.50 95 ALA A O 1
ATOM 784 N N . ALA A 1 96 ? -9.002 1.811 0.697 1.00 95.50 96 ALA A N 1
ATOM 785 C CA . ALA A 1 96 ? -9.095 1.101 1.969 1.00 95.50 96 ALA A CA 1
ATOM 786 C C . ALA A 1 96 ? -9.214 2.072 3.155 1.00 95.50 96 ALA A C 1
ATOM 788 O O . ALA A 1 96 ? -10.113 1.918 3.986 1.00 95.50 96 ALA A O 1
ATOM 789 N N . ALA A 1 97 ? -8.386 3.120 3.189 1.00 94.62 97 ALA A N 1
ATOM 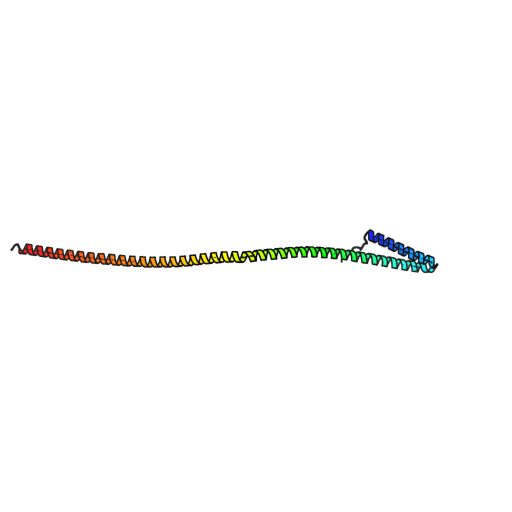790 C CA . ALA A 1 97 ? -8.435 4.159 4.214 1.00 94.62 97 ALA A CA 1
ATOM 791 C C . ALA A 1 97 ? -9.791 4.881 4.228 1.00 94.62 97 ALA A C 1
ATOM 793 O O . ALA A 1 97 ? -10.389 5.062 5.288 1.00 94.62 97 ALA A O 1
ATOM 794 N N . ARG A 1 98 ? -10.341 5.221 3.055 1.00 95.44 98 ARG A N 1
ATOM 795 C CA . ARG A 1 98 ? -11.679 5.828 2.935 1.00 95.44 98 ARG A CA 1
ATOM 796 C C . ARG A 1 98 ? -12.785 4.895 3.426 1.00 95.44 98 ARG A C 1
ATOM 798 O O . ARG A 1 98 ? -13.709 5.351 4.098 1.00 95.44 98 ARG A O 1
ATOM 805 N N . LYS A 1 99 ? -12.714 3.598 3.110 1.00 95.69 99 LYS A N 1
ATOM 806 C CA . LYS A 1 99 ? -13.681 2.600 3.598 1.00 95.69 99 LYS A CA 1
ATOM 807 C C . LYS A 1 99 ? -13.627 2.489 5.121 1.00 95.69 99 LYS A C 1
ATOM 809 O O . LYS A 1 99 ? -14.672 2.515 5.774 1.00 95.69 99 LYS A O 1
ATOM 814 N N . LEU A 1 100 ? -12.420 2.431 5.682 1.00 94.56 100 LEU A N 1
ATOM 815 C CA . LEU A 1 100 ? -12.218 2.406 7.124 1.00 94.56 100 LEU A CA 1
ATOM 816 C C . LEU A 1 100 ? -12.783 3.674 7.771 1.00 94.56 100 LEU A C 1
ATOM 818 O O . LEU A 1 100 ? -13.624 3.560 8.654 1.00 94.56 100 LEU A O 1
ATOM 822 N N . ALA A 1 101 ? -12.428 4.858 7.268 1.00 93.44 101 ALA A N 1
ATOM 823 C CA . ALA A 1 101 ? -12.909 6.139 7.784 1.00 93.44 101 ALA A CA 1
ATOM 824 C C . ALA A 1 101 ? -14.443 6.264 7.764 1.00 93.44 101 ALA A C 1
ATOM 826 O O . ALA A 1 101 ? -15.021 6.819 8.692 1.00 93.44 101 ALA A O 1
ATOM 827 N N . LYS A 1 102 ? -15.122 5.704 6.752 1.00 94.12 102 LYS A N 1
ATOM 828 C CA . LYS A 1 102 ? -16.595 5.662 6.702 1.00 94.12 102 LYS A CA 1
ATOM 829 C C . LYS A 1 102 ? -17.205 4.708 7.735 1.00 94.12 102 LYS A C 1
ATOM 831 O O . LYS A 1 102 ? -18.264 4.997 8.281 1.00 94.12 102 LYS A O 1
ATOM 836 N N . SER A 1 103 ? -16.567 3.566 7.988 1.00 92.62 103 SER A N 1
ATOM 837 C CA . SER A 1 103 ? -17.102 2.508 8.866 1.00 92.62 103 SER A CA 1
ATOM 838 C C . SER A 1 103 ? -16.694 2.629 10.341 1.00 92.62 103 SER A C 1
ATOM 840 O O . SER A 1 103 ? -17.392 2.117 11.222 1.00 92.62 103 SER A O 1
ATOM 842 N N . ALA A 1 104 ? -15.577 3.303 10.624 1.00 93.12 104 ALA A N 1
ATOM 843 C CA . ALA A 1 104 ? -15.011 3.420 11.961 1.00 93.12 104 ALA A CA 1
ATOM 844 C C . ALA A 1 104 ? -15.930 4.174 12.936 1.00 93.12 104 ALA A C 1
ATOM 846 O O . ALA A 1 104 ? -16.143 3.640 14.023 1.00 93.12 104 ALA A O 1
ATOM 847 N N . PRO A 1 105 ? -16.555 5.319 12.581 1.00 93.69 105 PRO A N 1
ATOM 848 C CA . PRO A 1 105 ? -17.464 6.015 13.489 1.00 93.69 105 PRO A CA 1
ATOM 849 C C . PRO A 1 105 ? -18.634 5.131 13.921 1.00 93.69 105 PRO A C 1
ATOM 851 O O . PRO A 1 105 ? -18.881 4.989 15.110 1.00 93.69 105 PRO A O 1
ATOM 854 N N . ALA A 1 106 ? -19.293 4.454 12.975 1.00 93.25 106 ALA A N 1
ATOM 855 C CA . ALA A 1 106 ? -20.423 3.577 13.279 1.00 93.25 106 ALA A CA 1
ATOM 856 C C . ALA A 1 106 ? -20.013 2.384 14.160 1.00 93.25 106 ALA A C 1
ATOM 858 O O . ALA A 1 106 ? -20.704 2.055 15.125 1.00 93.25 106 ALA A O 1
ATOM 859 N N . THR A 1 107 ? -18.870 1.759 13.859 1.00 93.31 107 THR A N 1
ATOM 860 C CA . THR A 1 107 ? -18.328 0.655 14.666 1.00 93.31 107 THR A CA 1
ATOM 861 C C . THR A 1 107 ? -17.977 1.118 16.082 1.00 93.31 107 THR A C 1
ATOM 863 O O . THR A 1 107 ? -18.327 0.439 17.047 1.00 93.31 107 THR A O 1
ATOM 866 N N . LEU A 1 108 ? -17.335 2.282 16.219 1.00 94.50 108 LEU A N 1
ATOM 867 C CA . LEU A 1 108 ? -16.995 2.871 17.513 1.00 94.50 108 LEU A CA 1
ATOM 868 C C . LEU A 1 108 ? -18.251 3.225 18.304 1.00 94.50 108 LEU A C 1
ATOM 870 O O . LEU A 1 108 ? -18.362 2.810 19.449 1.00 94.50 108 LEU A O 1
ATOM 874 N N . THR A 1 109 ? -19.232 3.898 17.700 1.00 95.25 109 THR A N 1
ATOM 875 C CA . THR A 1 109 ? -20.510 4.207 18.355 1.00 95.25 109 THR A CA 1
ATOM 876 C C . THR A 1 109 ? -21.206 2.938 18.838 1.00 95.25 109 THR A C 1
ATOM 878 O O . THR A 1 109 ? -21.654 2.892 19.980 1.00 95.25 109 THR A O 1
ATOM 881 N N . LYS A 1 110 ? -21.246 1.878 18.020 1.00 95.88 110 LYS A N 1
ATOM 882 C CA . LYS A 1 110 ? -21.826 0.593 18.427 1.00 95.88 110 LYS A CA 1
ATOM 883 C C . LYS A 1 110 ? -21.117 0.020 19.657 1.00 95.88 110 LYS A C 1
ATOM 885 O O . LYS A 1 110 ? -21.784 -0.333 20.625 1.00 95.88 110 LYS A O 1
ATOM 890 N N . ARG A 1 111 ? -19.781 -0.026 19.649 1.00 94.56 111 ARG A N 1
ATOM 891 C CA . ARG A 1 111 ? -18.984 -0.522 20.783 1.00 94.56 111 ARG A CA 1
ATOM 892 C C . ARG A 1 111 ? -19.138 0.341 22.032 1.00 94.56 111 ARG A C 1
ATOM 894 O O . ARG A 1 111 ? -19.269 -0.205 23.121 1.00 94.56 111 ARG A O 1
ATOM 901 N N . THR A 1 112 ? -19.172 1.661 21.883 1.00 95.56 112 THR A N 1
ATOM 902 C CA . THR A 1 112 ? -19.405 2.592 22.993 1.00 95.56 112 THR A CA 1
ATOM 903 C C . THR A 1 112 ? -20.780 2.367 23.613 1.00 95.56 112 THR A C 1
ATOM 905 O O . THR A 1 112 ? -20.882 2.268 24.832 1.00 95.56 112 THR A O 1
ATOM 908 N N . ASN A 1 113 ? -21.824 2.205 22.796 1.00 96.25 113 ASN A N 1
ATOM 909 C CA . ASN A 1 113 ? -23.176 1.932 23.283 1.00 96.25 113 ASN A CA 1
ATOM 910 C C . ASN A 1 113 ? -23.259 0.570 23.994 1.00 96.25 113 ASN A C 1
ATOM 912 O O . ASN A 1 113 ? -23.857 0.471 25.065 1.00 96.25 113 ASN A O 1
ATOM 916 N N . GLU A 1 114 ? -22.627 -0.472 23.438 1.00 95.81 114 GLU A N 1
ATOM 917 C CA . GLU A 1 114 ? -22.510 -1.788 24.084 1.00 95.81 114 GLU A CA 1
ATOM 918 C C . GLU A 1 114 ? -21.838 -1.660 25.460 1.00 95.81 114 GLU A C 1
ATOM 920 O O . GLU A 1 114 ? -22.386 -2.125 26.461 1.00 95.81 114 GLU A O 1
ATOM 925 N N . LEU A 1 115 ? -20.703 -0.960 25.537 1.00 96.56 115 LEU A N 1
ATOM 926 C CA . LEU A 1 115 ? -19.954 -0.766 26.779 1.00 96.56 115 LEU A CA 1
ATOM 927 C C . LEU A 1 115 ? -20.759 0.021 27.823 1.00 96.56 115 LEU A C 1
ATOM 929 O O . LEU A 1 115 ? -20.793 -0.359 28.991 1.00 96.56 115 LEU A O 1
ATOM 933 N N . GLN A 1 116 ? -21.445 1.089 27.409 1.00 96.12 116 GLN A N 1
ATOM 934 C CA . GLN A 1 116 ? -22.314 1.873 28.290 1.00 96.12 116 GLN A CA 1
ATOM 935 C C . GLN A 1 116 ? -23.469 1.027 28.833 1.00 96.12 116 GLN A C 1
ATOM 937 O O . GLN A 1 116 ? -23.781 1.098 30.025 1.00 96.12 116 GLN A O 1
ATOM 942 N N . SER A 1 117 ? -24.082 0.190 27.990 1.00 95.69 117 SER A N 1
ATOM 943 C CA . SER A 1 117 ? -25.157 -0.709 28.418 1.00 95.69 117 SER A CA 1
ATOM 944 C C . SER A 1 117 ? -24.665 -1.749 29.428 1.00 95.69 117 SER A C 1
ATOM 946 O O . SER A 1 117 ? -25.320 -1.973 30.448 1.00 95.69 117 SER A O 1
ATOM 948 N N . PHE A 1 118 ? -23.472 -2.308 29.201 1.00 96.62 118 PHE A N 1
ATOM 949 C CA . PHE A 1 118 ? -22.834 -3.251 30.111 1.00 96.62 118 PHE A CA 1
ATOM 950 C C . PHE A 1 118 ? -22.501 -2.596 31.454 1.00 96.62 118 PHE A C 1
ATOM 952 O O . PHE A 1 118 ? -22.864 -3.123 32.501 1.00 96.62 118 PHE A O 1
ATOM 959 N N . HIS A 1 119 ? -21.897 -1.406 31.433 1.00 96.00 119 HIS A N 1
ATOM 960 C CA . HIS A 1 119 ? -21.584 -0.655 32.647 1.00 96.00 119 HIS A CA 1
ATOM 961 C C . HIS A 1 119 ? -22.844 -0.307 33.452 1.00 96.00 119 HIS A C 1
ATOM 963 O O . HIS A 1 119 ? -22.884 -0.482 34.668 1.00 96.00 119 HIS A O 1
ATOM 969 N N . THR A 1 120 ? -23.917 0.105 32.773 1.00 96.75 120 THR A N 1
ATOM 970 C CA . THR A 1 120 ? -25.210 0.375 33.421 1.00 96.75 120 THR A CA 1
ATOM 971 C C . THR A 1 120 ? -25.783 -0.882 34.083 1.00 96.75 120 THR A C 1
ATOM 973 O O . THR A 1 120 ? -26.333 -0.813 35.183 1.00 96.75 120 THR A O 1
ATOM 976 N N . ALA A 1 121 ? -25.662 -2.042 33.431 1.00 96.12 121 ALA A N 1
ATOM 977 C CA . ALA A 1 121 ? -26.084 -3.316 34.005 1.00 96.12 121 ALA A CA 1
ATOM 978 C C . ALA A 1 121 ? -25.226 -3.714 35.219 1.00 96.12 121 ALA A C 1
ATOM 980 O O . ALA A 1 121 ? -25.769 -4.191 36.215 1.00 96.12 121 ALA A O 1
ATOM 981 N N . GLU A 1 122 ? -23.915 -3.471 35.167 1.00 96.12 122 GLU A N 1
ATOM 982 C CA . GLU A 1 122 ? -22.990 -3.733 36.272 1.00 96.12 122 GLU A CA 1
ATOM 983 C C . GLU A 1 122 ? -23.315 -2.881 37.509 1.00 96.12 122 GLU A C 1
ATOM 985 O O . GLU A 1 122 ? -23.353 -3.408 38.621 1.00 96.12 122 GLU A O 1
ATOM 990 N N . ILE A 1 123 ? -23.615 -1.588 37.328 1.00 96.06 123 ILE A N 1
ATOM 991 C CA . ILE A 1 123 ? -24.046 -0.702 38.423 1.00 96.06 123 ILE A CA 1
ATOM 992 C C . ILE A 1 123 ? -25.315 -1.255 39.078 1.00 96.06 123 ILE A C 1
ATOM 994 O O . ILE A 1 123 ? -25.333 -1.478 40.288 1.00 96.06 123 ILE A O 1
ATOM 998 N N . LYS A 1 124 ? -26.345 -1.567 38.280 1.00 96.31 124 LYS A N 1
ATOM 999 C CA . LYS A 1 124 ? -27.609 -2.129 38.789 1.00 96.31 124 LYS A CA 1
ATOM 1000 C C . LYS A 1 124 ? -27.411 -3.454 39.521 1.00 96.31 124 LYS A C 1
ATOM 1002 O O . LYS A 1 124 ? -28.120 -3.743 40.483 1.00 96.31 124 LYS A O 1
ATOM 1007 N N . LEU A 1 125 ? -26.476 -4.287 39.064 1.00 96.00 125 LEU A N 1
ATOM 1008 C CA . LEU A 1 125 ? -26.144 -5.539 39.736 1.00 96.00 125 LEU A CA 1
ATOM 1009 C C . LEU A 1 125 ? -25.510 -5.280 41.109 1.00 96.00 125 LEU A C 1
ATOM 1011 O O . LEU A 1 125 ? -25.912 -5.915 42.083 1.00 96.00 125 LEU A O 1
ATOM 1015 N N . LYS A 1 126 ? -24.570 -4.332 41.203 1.00 95.00 126 LYS A N 1
ATOM 1016 C CA . LYS A 1 126 ? -23.942 -3.939 42.476 1.00 95.00 126 LYS A CA 1
ATOM 1017 C C . LYS A 1 126 ? -24.959 -3.347 43.451 1.00 95.00 126 LYS A C 1
ATOM 1019 O O . LYS A 1 126 ? -24.967 -3.736 44.615 1.00 95.00 126 LYS A O 1
ATOM 1024 N N . GLU A 1 127 ? -25.862 -2.490 42.975 1.00 94.69 127 GLU A N 1
ATOM 1025 C CA . GLU A 1 127 ? -26.968 -1.954 43.781 1.00 94.69 127 GLU A CA 1
ATOM 1026 C C . GLU A 1 127 ? -27.837 -3.082 44.354 1.00 94.69 127 GLU A C 1
ATOM 1028 O O . GLU A 1 127 ? -28.053 -3.141 45.564 1.00 94.69 127 GLU A O 1
ATOM 1033 N N . LYS A 1 128 ? -28.258 -4.037 43.513 1.00 95.31 128 LYS A N 1
ATOM 1034 C CA . LYS A 1 128 ? -29.019 -5.217 43.959 1.00 95.31 128 LYS A CA 1
ATOM 1035 C C . LYS A 1 128 ? -28.241 -6.084 44.949 1.00 95.31 128 LYS A C 1
ATOM 1037 O O . LYS A 1 128 ? -28.821 -6.661 45.863 1.00 95.31 128 LYS A O 1
ATOM 1042 N N . GLN A 1 129 ? -26.928 -6.206 44.782 1.00 95.00 129 GLN A N 1
ATOM 1043 C CA . GLN A 1 129 ? -26.099 -6.965 45.712 1.00 95.00 129 GLN A CA 1
ATOM 1044 C C . GLN A 1 129 ? -26.063 -6.298 47.094 1.00 95.00 129 GLN A C 1
ATOM 1046 O O . GLN A 1 129 ? -26.150 -6.989 48.110 1.00 95.00 129 GLN A O 1
ATOM 1051 N N . TRP A 1 130 ? -25.984 -4.967 47.145 1.00 92.88 130 TRP A N 1
ATOM 1052 C CA . TRP A 1 130 ? -26.053 -4.218 48.398 1.00 92.88 130 TRP A CA 1
ATOM 1053 C C . TRP A 1 130 ? -27.420 -4.320 49.071 1.00 92.88 130 TRP A C 1
ATOM 1055 O O . TRP A 1 130 ? -27.459 -4.492 50.290 1.00 92.88 130 TRP A O 1
ATOM 1065 N N . THR A 1 131 ? -28.523 -4.286 48.315 1.00 92.81 131 THR A N 1
ATOM 1066 C CA . THR A 1 131 ? -29.864 -4.479 48.895 1.00 92.81 131 THR A CA 1
ATOM 1067 C C . THR A 1 131 ? -30.011 -5.877 49.485 1.00 92.81 131 THR A C 1
ATOM 1069 O O . THR A 1 131 ? -30.391 -6.000 50.642 1.00 92.81 131 THR A O 1
ATOM 1072 N N . VAL A 1 132 ? -29.581 -6.925 48.772 1.00 94.25 132 VAL A N 1
ATOM 1073 C CA . VAL A 1 132 ? -29.606 -8.307 49.291 1.00 94.25 132 VAL A CA 1
ATOM 1074 C C . VAL A 1 132 ? -28.771 -8.448 50.571 1.00 94.25 132 VAL A C 1
ATOM 1076 O O . VAL A 1 132 ? -29.171 -9.132 51.512 1.00 94.25 132 VAL A O 1
ATOM 1079 N N . GLN A 1 133 ? -27.614 -7.786 50.649 1.00 93.94 133 GLN A N 1
ATOM 1080 C CA . GLN A 1 133 ? -26.798 -7.781 51.868 1.00 93.94 133 GLN A CA 1
ATOM 1081 C C . GLN A 1 133 ? -27.436 -6.996 53.023 1.00 93.94 133 GLN A C 1
ATOM 1083 O O . GLN A 1 133 ? -27.204 -7.329 54.186 1.00 93.94 133 GLN A O 1
ATOM 1088 N N . ALA A 1 134 ? -28.183 -5.928 52.741 1.00 92.88 134 ALA A N 1
ATOM 1089 C CA . ALA A 1 134 ? -28.934 -5.191 53.755 1.00 92.88 134 ALA A CA 1
ATOM 1090 C C . ALA A 1 134 ? -30.121 -6.019 54.274 1.00 92.88 134 ALA A C 1
ATOM 1092 O O . ALA A 1 134 ? -30.270 -6.159 55.487 1.00 92.88 134 ALA A O 1
ATOM 1093 N N . ASP A 1 135 ? -30.877 -6.650 53.374 1.00 94.88 135 ASP A N 1
ATOM 1094 C CA . ASP A 1 135 ? -32.009 -7.519 53.711 1.00 94.88 135 ASP A CA 1
ATOM 1095 C C . ASP A 1 135 ? -31.569 -8.700 54.572 1.00 94.88 135 ASP A C 1
ATOM 1097 O O . ASP A 1 135 ? -32.192 -8.988 55.591 1.00 94.88 135 ASP A O 1
ATOM 1101 N N . LYS A 1 136 ? -30.437 -9.333 54.237 1.00 95.25 136 LYS A N 1
ATOM 1102 C CA . LYS A 1 136 ? -29.867 -10.403 55.064 1.00 95.25 136 LYS A CA 1
ATOM 1103 C C . LYS A 1 136 ? -29.542 -9.918 56.480 1.00 95.25 136 LYS A C 1
ATOM 1105 O O . LYS A 1 136 ? -29.915 -10.568 57.448 1.00 95.25 136 LYS A O 1
ATOM 1110 N N . ARG A 1 137 ? -28.905 -8.748 56.613 1.00 94.62 137 ARG A N 1
ATOM 1111 C CA . ARG A 1 137 ? -28.582 -8.157 57.927 1.00 94.62 137 ARG A CA 1
ATOM 1112 C C . ARG A 1 137 ? -29.833 -7.851 58.756 1.00 94.62 137 ARG A C 1
ATOM 1114 O O . ARG A 1 137 ? -29.802 -8.023 59.976 1.00 94.62 137 ARG A O 1
ATOM 1121 N N . LEU A 1 138 ? -30.912 -7.402 58.112 1.00 95.19 138 LEU A N 1
ATOM 1122 C CA . LEU A 1 138 ? -32.209 -7.182 58.757 1.00 95.19 138 LEU A CA 1
ATOM 1123 C C . LEU A 1 138 ? -32.855 -8.503 59.179 1.00 95.19 138 LEU A C 1
ATOM 1125 O O . LEU A 1 138 ? -33.328 -8.612 60.307 1.00 95.19 138 LEU A O 1
ATOM 1129 N N . GLN A 1 139 ? -32.836 -9.514 58.310 1.00 95.75 139 GLN A N 1
ATOM 1130 C CA . GLN A 1 139 ? -33.361 -10.843 58.612 1.00 95.75 139 GLN A CA 1
ATOM 1131 C C . GLN A 1 139 ? -32.638 -11.473 59.811 1.00 95.75 139 GLN A C 1
ATOM 1133 O O . GLN A 1 139 ? -33.299 -11.984 60.714 1.00 95.75 139 GLN A O 1
ATOM 1138 N N . ASP A 1 140 ? -31.309 -11.359 59.866 1.00 96.44 140 ASP A N 1
ATOM 1139 C CA . ASP A 1 140 ? -30.502 -11.824 60.997 1.00 96.44 140 ASP A CA 1
ATOM 1140 C C . ASP A 1 140 ? -30.909 -11.104 62.302 1.00 96.44 140 ASP A C 1
ATOM 1142 O O . ASP A 1 140 ? -31.090 -11.744 63.339 1.00 96.44 140 ASP A O 1
ATOM 1146 N N . HIS A 1 141 ? -31.139 -9.783 62.262 1.00 95.81 141 HIS A N 1
ATOM 1147 C CA . HIS A 1 141 ? -31.620 -9.022 63.428 1.00 95.81 141 HIS A CA 1
ATOM 1148 C C . HIS A 1 141 ? -33.014 -9.460 63.888 1.00 95.81 141 HIS A C 1
ATOM 1150 O O . HIS A 1 141 ? -33.234 -9.640 65.086 1.00 95.81 141 HIS A O 1
ATOM 1156 N N . VAL A 1 142 ? -33.952 -9.648 62.955 1.00 96.12 142 VAL A N 1
ATOM 1157 C CA . VAL A 1 142 ? -35.311 -10.115 63.268 1.00 96.12 142 VAL A CA 1
ATOM 1158 C C . VAL A 1 142 ? -35.265 -11.496 63.918 1.00 96.12 142 VAL A C 1
ATOM 1160 O O . VAL A 1 142 ? -35.962 -11.721 64.906 1.00 96.12 142 VAL A O 1
ATOM 1163 N N . GLN A 1 143 ? -34.410 -12.399 63.432 1.00 95.69 143 GLN A N 1
ATOM 1164 C CA . GLN A 1 143 ? -34.226 -13.717 64.041 1.00 95.69 143 GLN A CA 1
ATOM 1165 C C . GLN A 1 143 ? -33.700 -13.617 65.477 1.00 95.69 143 GLN A C 1
ATOM 1167 O O . GLN A 1 143 ? -34.271 -14.238 66.374 1.00 95.69 143 GLN A O 1
ATOM 1172 N N . VAL A 1 144 ? -32.676 -12.794 65.726 1.00 96.19 144 VAL A N 1
ATOM 1173 C CA . VAL A 1 144 ? -32.137 -12.588 67.081 1.00 96.19 144 VAL A CA 1
ATOM 1174 C C . VAL A 1 144 ? -33.204 -12.036 68.027 1.00 96.19 144 VAL A C 1
ATOM 1176 O O . VAL A 1 144 ? -33.380 -12.572 69.122 1.00 96.19 144 VAL A O 1
ATOM 1179 N N . LEU A 1 145 ? -33.948 -11.010 67.606 1.00 95.44 145 LEU A N 1
ATOM 1180 C CA . LEU A 1 145 ? -35.028 -10.435 68.410 1.00 95.44 145 LEU A CA 1
ATOM 1181 C C . LEU A 1 145 ? -36.143 -11.451 68.666 1.00 95.44 145 LEU A C 1
ATOM 1183 O O . LEU A 1 145 ? -36.606 -11.574 69.795 1.00 95.44 145 LEU A O 1
ATOM 1187 N N . SER A 1 146 ? -36.538 -12.226 67.654 1.00 94.56 146 SER A N 1
ATOM 1188 C CA . SER A 1 146 ? -37.566 -13.259 67.814 1.00 94.56 146 SER A CA 1
ATOM 1189 C C . SER A 1 146 ? -37.163 -14.317 68.845 1.00 94.56 146 SER A C 1
ATOM 1191 O O . SER A 1 146 ? -37.972 -14.682 69.694 1.00 94.56 146 SER A O 1
ATOM 1193 N N . ALA A 1 147 ? -35.893 -14.738 68.851 1.00 95.00 147 ALA A N 1
ATOM 1194 C CA . ALA A 1 147 ? -35.370 -15.676 69.837 1.00 95.00 147 ALA A CA 1
ATOM 1195 C C . ALA A 1 147 ? -35.315 -15.066 71.248 1.00 95.00 147 ALA A C 1
ATOM 1197 O O . ALA A 1 147 ? -35.575 -15.760 72.229 1.00 95.00 147 ALA A O 1
ATOM 1198 N N . GLN A 1 148 ? -34.994 -13.772 71.368 1.00 95.56 148 GLN A N 1
ATOM 1199 C CA . GLN A 1 148 ? -35.037 -13.063 72.650 1.00 95.56 148 GLN A CA 1
ATOM 1200 C C . GLN A 1 148 ? -36.465 -12.973 73.195 1.00 95.56 148 GLN A C 1
ATOM 1202 O O . GLN A 1 148 ? -36.683 -13.291 74.362 1.00 95.56 148 GLN A O 1
ATOM 1207 N N . TYR A 1 149 ? -37.433 -12.597 72.357 1.00 94.12 149 TYR A N 1
ATOM 1208 C CA . TYR A 1 149 ? -38.834 -12.508 72.762 1.00 94.12 149 TYR A CA 1
ATOM 1209 C C . TYR A 1 149 ? -39.431 -13.871 73.106 1.00 94.12 149 TYR A C 1
ATOM 1211 O O . TYR A 1 149 ? -40.146 -13.965 74.097 1.00 94.12 149 TYR A O 1
ATOM 1219 N N . ALA A 1 150 ? -39.094 -14.931 72.365 1.00 95.19 150 ALA A N 1
ATOM 1220 C CA . ALA A 1 150 ? -39.516 -16.290 72.702 1.00 95.19 150 ALA A CA 1
ATOM 1221 C C . ALA A 1 150 ? -39.047 -16.691 74.111 1.00 95.19 150 ALA A C 1
ATOM 1223 O O . ALA A 1 150 ? -39.854 -17.129 74.924 1.00 95.19 150 ALA A O 1
ATOM 1224 N N . ARG A 1 151 ? -37.776 -16.430 74.447 1.00 94.50 151 ARG A N 1
ATOM 1225 C CA . ARG A 1 151 ? -37.237 -16.691 75.795 1.00 94.50 151 ARG A CA 1
ATOM 1226 C C . ARG A 1 151 ? -37.902 -15.850 76.880 1.00 94.50 151 ARG A C 1
ATOM 1228 O O . ARG A 1 151 ? -38.126 -16.340 77.980 1.00 94.50 151 ARG A O 1
ATOM 1235 N N . GLN A 1 152 ? -38.181 -14.575 76.605 1.00 94.00 152 GLN A N 1
ATOM 1236 C CA . GLN A 1 152 ? -38.898 -13.720 77.557 1.00 94.00 152 GLN A CA 1
ATOM 1237 C C . GLN A 1 152 ? -40.311 -14.241 77.820 1.00 94.00 152 GLN A C 1
ATOM 1239 O O . GLN A 1 152 ? -40.769 -14.212 78.957 1.00 94.00 152 GLN A O 1
ATOM 1244 N N . LEU A 1 153 ? -40.982 -14.735 76.782 1.00 95.12 153 LEU A N 1
ATOM 1245 C CA . LEU A 1 153 ? -42.324 -15.286 76.888 1.00 95.12 153 LEU A CA 1
ATOM 1246 C C . LEU A 1 153 ? -42.317 -16.593 77.695 1.00 95.12 153 LEU A C 1
ATOM 1248 O O . LEU A 1 153 ? -43.090 -16.705 78.640 1.00 95.12 153 LEU A O 1
ATOM 1252 N N . GLU A 1 154 ? -41.369 -17.499 77.428 1.00 94.56 154 GLU A N 1
ATOM 1253 C CA . GLU A 1 154 ? -41.146 -18.712 78.235 1.00 94.56 154 GLU A CA 1
ATOM 1254 C C . GLU A 1 154 ? -40.883 -18.387 79.717 1.00 94.56 154 GLU A C 1
ATOM 1256 O O . GLU A 1 154 ? -41.429 -19.043 80.603 1.00 94.56 154 GLU A O 1
ATOM 1261 N N . LEU A 1 155 ? -40.079 -17.355 80.010 1.00 95.62 155 LEU A N 1
ATOM 1262 C CA . LEU A 1 155 ? -39.819 -16.909 81.385 1.00 95.62 155 LEU A CA 1
ATOM 1263 C C . LEU A 1 155 ? -41.092 -16.411 82.078 1.00 95.62 155 LEU A C 1
ATOM 1265 O O . LEU A 1 155 ? -41.349 -16.786 83.219 1.00 95.62 155 LEU A O 1
ATOM 1269 N N . ILE A 1 156 ? -41.904 -15.600 81.396 1.00 94.88 156 ILE A N 1
ATOM 1270 C CA . ILE A 1 156 ? -43.168 -15.091 81.948 1.00 94.88 156 ILE A CA 1
ATOM 1271 C C . ILE A 1 156 ? -44.164 -16.236 82.174 1.00 94.88 156 ILE A C 1
ATOM 1273 O O . ILE A 1 156 ? -44.831 -16.276 83.208 1.00 94.88 156 ILE A O 1
ATOM 1277 N N . GLU A 1 157 ? -44.261 -17.181 81.237 1.00 94.19 157 GLU A N 1
ATOM 1278 C CA . GLU A 1 157 ? -45.109 -18.368 81.382 1.00 94.19 157 GLU A CA 1
ATOM 1279 C C . GLU A 1 157 ? -44.678 -19.226 82.578 1.00 94.19 157 GLU A C 1
ATOM 1281 O O . GLU A 1 157 ? -45.529 -19.654 83.362 1.00 94.19 157 GLU A O 1
ATOM 1286 N N . LEU A 1 158 ? -43.368 -19.408 82.778 1.00 94.81 158 LEU A N 1
ATOM 1287 C CA . LEU A 1 158 ? -42.813 -20.102 83.940 1.00 94.81 158 LEU A CA 1
ATOM 1288 C C . LEU A 1 158 ? -43.133 -19.363 85.249 1.00 94.81 158 LEU A C 1
ATOM 1290 O O . LEU A 1 158 ? -43.598 -19.982 86.206 1.00 94.81 158 LEU A O 1
ATOM 1294 N N . GLU A 1 159 ? -42.932 -18.043 85.295 1.00 93.81 159 GLU A N 1
ATOM 1295 C CA . GLU A 1 159 ? -43.271 -17.216 86.460 1.00 93.81 159 GLU A CA 1
ATOM 1296 C C . GLU A 1 159 ? -44.767 -17.301 86.797 1.00 93.81 159 GLU A C 1
ATOM 1298 O O . GLU A 1 159 ? -45.148 -17.384 87.968 1.00 93.81 159 GLU A O 1
ATOM 1303 N N . HIS A 1 160 ? -45.636 -17.298 85.785 1.00 93.00 160 HIS A N 1
ATOM 1304 C CA . HIS A 1 160 ? -47.077 -17.449 85.969 1.00 93.00 160 HIS A CA 1
ATOM 1305 C C . HIS A 1 160 ? -47.454 -18.847 86.472 1.00 93.00 160 HIS A C 1
ATOM 1307 O O . HIS A 1 160 ? -48.271 -18.950 87.389 1.00 93.00 160 HIS A O 1
ATOM 1313 N N . ALA A 1 161 ? -46.847 -19.907 85.932 1.00 93.25 161 ALA A N 1
ATOM 1314 C CA . ALA A 1 161 ? -47.064 -21.276 86.395 1.00 93.25 161 ALA A CA 1
ATOM 1315 C C . ALA A 1 161 ? -46.659 -21.441 87.869 1.00 93.25 161 ALA A C 1
ATOM 1317 O O . ALA A 1 161 ? -47.452 -21.935 88.669 1.00 93.25 161 ALA A O 1
ATOM 1318 N N . GLN A 1 162 ? -45.489 -20.923 88.255 1.00 92.31 162 GLN A N 1
ATOM 1319 C CA . GLN A 1 162 ? -45.017 -20.937 89.645 1.00 92.31 162 GLN A CA 1
ATOM 1320 C C . GLN A 1 162 ? -45.950 -20.165 90.586 1.00 92.31 162 GLN A C 1
ATOM 1322 O O . GLN A 1 162 ? -46.248 -20.625 91.688 1.00 92.31 162 GLN A O 1
ATOM 1327 N N . ARG A 1 163 ? -46.455 -18.995 90.165 1.00 92.00 163 ARG A N 1
ATOM 1328 C CA . ARG A 1 163 ? -47.440 -18.234 90.954 1.00 92.00 163 ARG A CA 1
ATOM 1329 C C . ARG A 1 163 ? -48.747 -19.004 91.125 1.00 92.00 163 ARG A C 1
ATOM 1331 O O . ARG A 1 163 ? -49.298 -18.997 92.222 1.00 92.00 163 ARG A O 1
ATOM 1338 N N . LEU A 1 164 ? -49.246 -19.654 90.072 1.00 93.00 164 LEU A N 1
ATOM 1339 C CA . LEU A 1 164 ? -50.454 -20.480 90.142 1.00 93.00 164 LEU A CA 1
ATOM 1340 C C . LEU A 1 164 ? -50.267 -21.673 91.081 1.00 93.00 164 LEU A C 1
ATOM 1342 O O . LEU A 1 164 ? -51.166 -21.965 91.867 1.00 93.00 164 LEU A O 1
ATOM 1346 N N . GLU A 1 165 ? -49.107 -22.323 91.034 1.00 92.56 165 GLU A N 1
ATOM 1347 C CA . GLU A 1 165 ? -48.774 -23.450 91.903 1.00 92.56 165 GLU A CA 1
ATOM 1348 C C . GLU A 1 165 ? -48.686 -23.019 93.371 1.00 92.56 165 GLU A C 1
ATOM 1350 O O . GLU A 1 165 ? -49.372 -23.598 94.208 1.00 92.56 165 GLU A O 1
ATOM 1355 N N . MET A 1 166 ? -48.009 -21.906 93.678 1.00 91.44 166 MET A N 1
ATOM 1356 C CA . MET A 1 166 ? -48.028 -21.332 95.031 1.00 91.44 166 MET A CA 1
ATOM 1357 C C . MET A 1 166 ? -49.435 -20.944 95.501 1.00 91.44 166 MET A C 1
ATOM 1359 O O . MET A 1 166 ? -49.780 -21.127 96.668 1.00 91.44 166 MET A O 1
ATOM 1363 N N . VAL A 1 167 ? -50.267 -20.350 94.639 1.00 90.81 167 VAL A N 1
ATOM 1364 C CA . VAL A 1 167 ? -51.652 -20.007 95.006 1.00 90.81 167 VAL A CA 1
ATOM 1365 C C . VAL A 1 167 ? -52.453 -21.276 95.289 1.00 90.81 167 VAL A C 1
ATOM 1367 O O . VAL A 1 167 ? -53.212 -21.306 96.258 1.00 90.81 167 VAL A O 1
ATOM 1370 N N . LYS A 1 168 ? -52.259 -22.329 94.491 1.00 91.25 168 LYS A N 1
ATOM 1371 C CA . LYS A 1 168 ? -52.876 -23.638 94.706 1.00 91.25 168 LYS A CA 1
ATOM 1372 C C . LYS A 1 168 ? -52.444 -24.241 96.044 1.00 91.25 168 LYS A C 1
ATOM 1374 O O . LYS A 1 168 ? -53.319 -24.580 96.833 1.00 91.25 168 LYS A O 1
ATOM 1379 N N . GLU A 1 169 ? -51.146 -24.299 96.334 1.00 90.94 169 GLU A N 1
ATOM 1380 C CA . GLU A 1 169 ? -50.616 -24.790 97.615 1.00 90.94 169 GLU A CA 1
ATOM 1381 C C . GLU A 1 169 ? -51.187 -24.003 98.804 1.00 90.94 169 GLU A C 1
ATOM 1383 O O . GLU A 1 169 ? -51.638 -24.587 99.787 1.00 90.94 169 GLU A O 1
ATOM 1388 N N . ASN A 1 170 ? -51.263 -22.672 98.698 1.00 88.75 170 ASN A N 1
ATOM 1389 C CA . ASN A 1 170 ? -51.861 -21.824 99.732 1.00 88.75 170 ASN A CA 1
ATOM 1390 C C . ASN A 1 170 ? -53.361 -22.096 99.938 1.00 88.75 170 ASN A C 1
ATOM 1392 O O . ASN A 1 170 ? -53.850 -22.038 101.068 1.00 88.75 170 ASN A O 1
ATOM 1396 N N . LEU A 1 171 ? -54.113 -22.357 98.866 1.00 88.44 171 LEU A N 1
ATOM 1397 C CA . LEU A 1 171 ? -55.534 -22.706 98.949 1.00 88.44 171 LEU A CA 1
ATOM 1398 C C . LEU A 1 171 ? -55.740 -24.109 99.531 1.00 88.44 171 LEU A C 1
ATOM 1400 O O . LEU A 1 171 ? -56.640 -24.294 100.346 1.00 88.44 171 LEU A O 1
ATOM 1404 N N . GLU A 1 172 ? -54.904 -25.079 99.159 1.00 87.50 172 GLU A N 1
ATOM 1405 C CA . GLU A 1 172 ? -54.919 -26.430 99.728 1.00 87.50 172 GLU A CA 1
ATOM 1406 C C . GLU A 1 172 ? -54.578 -26.405 101.223 1.00 87.50 172 GLU A C 1
ATOM 1408 O O . GLU A 1 172 ? -55.309 -26.993 102.017 1.00 87.50 172 GLU A O 1
ATOM 1413 N N . ALA A 1 173 ? -53.561 -25.638 101.631 1.00 84.38 173 ALA A N 1
ATOM 1414 C CA . ALA A 1 173 ? -53.215 -25.438 103.037 1.00 84.38 173 ALA A CA 1
ATOM 1415 C C . ALA A 1 173 ? -54.353 -24.773 103.832 1.00 84.38 173 ALA A C 1
ATOM 1417 O O . ALA A 1 173 ? -54.678 -25.215 104.934 1.00 84.38 173 ALA A O 1
ATOM 1418 N N . LYS A 1 174 ? -55.011 -23.748 103.270 1.00 82.12 174 LYS A N 1
ATOM 1419 C CA . LYS A 1 174 ? -56.197 -23.129 103.890 1.00 82.12 174 LYS A CA 1
ATOM 1420 C C . LYS A 1 174 ? -57.352 -24.115 104.030 1.00 82.12 174 LYS A C 1
ATOM 1422 O O . LYS A 1 174 ? -57.953 -24.187 105.095 1.00 82.12 174 LYS A O 1
ATOM 1427 N N . LYS A 1 175 ? -57.629 -24.906 102.992 1.00 84.12 175 LYS A N 1
ATOM 1428 C CA . LYS A 1 175 ? -58.659 -25.949 103.032 1.00 84.12 175 LYS A CA 1
ATOM 1429 C C . LYS A 1 175 ? -58.350 -26.994 104.107 1.00 84.12 175 LYS A C 1
ATOM 1431 O O . LYS A 1 175 ? -59.253 -27.399 104.828 1.00 84.12 175 LYS A O 1
ATOM 1436 N N . GLN A 1 176 ? -57.094 -27.426 104.227 1.00 78.25 176 GLN A N 1
ATOM 1437 C CA . GLN A 1 176 ? -56.659 -28.365 105.263 1.00 78.25 176 GLN A CA 1
ATOM 1438 C C . GLN A 1 176 ? -56.913 -27.788 106.667 1.00 78.25 176 GLN A C 1
ATOM 1440 O O . GLN A 1 176 ? -57.520 -28.452 107.501 1.00 78.25 176 GLN A O 1
ATOM 1445 N N . ALA A 1 177 ? -56.549 -26.521 106.889 1.00 77.31 177 ALA A N 1
ATOM 1446 C CA . ALA A 1 177 ? -56.796 -25.818 108.148 1.00 77.31 177 ALA A CA 1
ATOM 1447 C C . ALA A 1 177 ? -58.297 -25.631 108.456 1.00 77.31 177 ALA A C 1
ATOM 1449 O O . ALA A 1 177 ? -58.714 -25.731 109.610 1.00 77.31 177 ALA A O 1
ATOM 1450 N N . GLU A 1 178 ? -59.135 -25.390 107.445 1.00 71.94 178 GLU A N 1
ATOM 1451 C CA . GLU A 1 178 ? -60.598 -25.334 107.592 1.00 71.94 178 GLU A CA 1
ATOM 1452 C C . GLU A 1 178 ? -61.209 -26.705 107.934 1.00 71.94 178 GLU A C 1
ATOM 1454 O O . GLU A 1 178 ? -62.110 -26.793 108.765 1.00 71.94 178 GLU A O 1
ATOM 1459 N N . VAL A 1 179 ? -60.695 -27.796 107.358 1.00 72.88 179 VAL A N 1
ATOM 1460 C CA . VAL A 1 179 ? -61.116 -29.170 107.697 1.00 72.88 179 VAL A CA 1
ATOM 1461 C C . VAL A 1 179 ? -60.700 -29.554 109.122 1.00 72.88 179 VAL A C 1
ATOM 1463 O O . VAL A 1 179 ? -61.459 -30.218 109.827 1.00 72.88 179 VAL A O 1
ATOM 1466 N N . GLU A 1 180 ? -59.522 -29.122 109.569 1.00 65.75 180 GLU A N 1
ATOM 1467 C CA . GLU A 1 180 ? -59.019 -29.376 110.926 1.00 65.75 180 GLU A CA 1
ATOM 1468 C C . GLU A 1 180 ? -59.735 -28.527 111.994 1.00 65.75 180 GLU A C 1
ATOM 1470 O O . GLU A 1 180 ? -59.933 -28.998 113.111 1.00 65.75 180 GLU A O 1
ATOM 1475 N N . SER A 1 181 ? -60.196 -27.318 111.650 1.00 57.41 181 SER A N 1
ATOM 1476 C CA . SER A 1 181 ? -60.966 -26.435 112.549 1.00 57.41 181 SER A CA 1
ATOM 1477 C C . SER A 1 181 ? -62.476 -26.709 112.578 1.00 57.41 181 SER A C 1
ATOM 1479 O O . SER A 1 181 ? -63.145 -26.300 113.522 1.00 57.41 181 SER A O 1
ATOM 1481 N N . GLY A 1 182 ? -63.026 -27.425 111.592 1.00 53.00 182 GLY A N 1
ATOM 1482 C CA . GLY A 1 182 ? -64.424 -27.882 111.580 1.00 53.00 182 GLY A CA 1
ATOM 1483 C C . GLY A 1 182 ? -64.691 -29.191 112.344 1.00 53.00 182 GLY A C 1
ATOM 1484 O O . GLY A 1 182 ? -65.841 -29.611 112.433 1.00 53.00 182 GLY A O 1
ATOM 1485 N N . ASN A 1 183 ? -63.648 -29.839 112.878 1.00 47.91 183 ASN A N 1
ATOM 1486 C CA . ASN A 1 183 ? -63.716 -31.086 113.657 1.00 47.91 183 ASN A CA 1
ATOM 1487 C C . ASN A 1 183 ? -63.530 -30.875 115.180 1.00 47.91 183 ASN A C 1
ATOM 1489 O O . ASN A 1 183 ? -63.249 -31.829 115.910 1.00 47.91 183 ASN A O 1
ATOM 149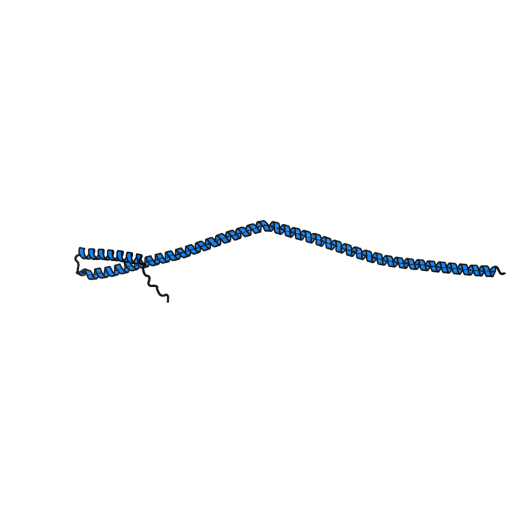3 N N . THR A 1 184 ? -63.711 -29.643 115.659 1.00 47.16 184 THR A N 1
ATOM 1494 C CA . THR A 1 184 ? -63.825 -29.269 117.084 1.00 47.16 184 THR A CA 1
ATOM 1495 C C . THR A 1 184 ? -65.174 -28.630 117.349 1.00 47.16 184 THR A C 1
ATOM 1497 O O . THR A 1 184 ? -65.781 -28.957 118.392 1.00 47.16 184 THR A O 1
#

Secondary structure (DSSP, 8-state):
----------HHHHHHHHHHHHHHHHHHHHHHHHH--GGGHHHHHHHHHHHHHHHHHHHHHHHHHHHHHHHHHHHHHHHHHHHHHHHHHHHHHHHHHHHHHHHHHHHHHHHHHHHHHHHHHHHHHHHHHHHHHHHHHHHHHHHHHHHHHHHHHHHHHHHHHHHHHHHHHHHHHHHHHHHHHTT-

Organism: Phytophthora ramorum (NCBI:txid164328)

pLDDT: mean 88.14, std 13.44, range [31.5, 97.69]

Sequence (184 aa):
MQVQQSVRLTLVEEQLFLRAQDRVRVHFRDFEELEGFAVLRANLDRLLGKVELELRSVFLYHHDAACKAEQFQAELDACKQELQHHLVMCDQVIAAARKLAKSAPATLTKRTNELQSFHTAEIKLKEKQWTVQADKRLQDHVQVLSAQYARQLELIELEHAQRLEMVKENLEAKKQAEVESGNT

Foldseek 3Di:
DDPPPPQDDDPVLVVVLVVVLVVLVVVLVVVCVVPVCPVCVVVSVVVSVVVSVVSVVVSSVVVVVVVVVVVVVVVVVVVVVVVVVVVVVVVVVVVVVVVCVVCVVVVVVVVVVVVVVVVVVVVVVVVVVVVVVVVVVVVVVVVVVVVVVVVVVVVVVVVVVVVVVVVVVVVVVVVVVVVVVVVD